Protein AF-W9WTN5-F1 (afdb_monomer_lite)

Organism: NCBI:txid1182544

Structure (mmCIF, N/CA/C/O backbone):
data_AF-W9WTN5-F1
#
_entry.id   AF-W9WTN5-F1
#
loop_
_atom_site.group_PDB
_atom_site.id
_atom_site.type_symbol
_atom_site.label_atom_id
_atom_site.label_alt_id
_atom_site.label_comp_id
_atom_site.label_asym_id
_atom_site.label_entity_id
_atom_site.label_seq_id
_atom_site.pdbx_PDB_ins_code
_atom_site.Cartn_x
_atom_site.Cartn_y
_atom_site.Cartn_z
_atom_site.occupancy
_atom_site.B_iso_or_equiv
_atom_site.auth_seq_id
_atom_site.auth_comp_id
_atom_site.auth_asym_id
_atom_site.auth_atom_id
_atom_site.pdbx_PDB_model_num
ATOM 1 N N . MET A 1 1 ? 30.994 -8.513 -6.730 1.00 43.16 1 MET A N 1
ATOM 2 C CA . MET A 1 1 ? 31.423 -9.902 -7.004 1.00 43.16 1 MET A CA 1
ATOM 3 C C . MET A 1 1 ? 31.979 -9.934 -8.422 1.00 43.16 1 MET A C 1
ATOM 5 O O . MET A 1 1 ? 31.349 -9.354 -9.292 1.00 43.16 1 MET A O 1
ATOM 9 N N . LYS A 1 2 ? 33.184 -10.471 -8.648 1.00 41.56 2 LYS A N 1
ATOM 10 C CA . LYS A 1 2 ? 33.794 -10.565 -9.990 1.00 41.56 2 LYS A CA 1
ATOM 11 C C . LYS A 1 2 ? 33.594 -11.994 -10.513 1.00 41.56 2 LYS A C 1
ATOM 13 O O . LYS A 1 2 ? 33.836 -12.919 -9.746 1.00 41.56 2 LYS A O 1
ATOM 18 N N . ASN A 1 3 ? 33.207 -12.137 -11.786 1.00 58.53 3 ASN A N 1
ATOM 19 C CA . ASN A 1 3 ? 33.012 -13.393 -12.541 1.00 58.53 3 ASN A CA 1
ATOM 20 C C . ASN A 1 3 ? 31.694 -14.156 -12.296 1.00 58.53 3 ASN A C 1
ATOM 22 O O . ASN A 1 3 ? 31.716 -15.349 -12.007 1.00 58.53 3 ASN A O 1
ATOM 26 N N . LEU A 1 4 ? 30.546 -13.489 -12.443 1.00 65.50 4 LEU A N 1
ATOM 27 C CA . LEU A 1 4 ? 29.260 -14.184 -12.578 1.00 65.50 4 LEU A CA 1
ATOM 28 C C . LEU A 1 4 ? 29.029 -14.606 -14.041 1.00 65.50 4 LEU A C 1
ATOM 30 O O . LEU A 1 4 ? 29.478 -13.900 -14.946 1.00 65.50 4 LEU A O 1
ATOM 34 N N . PRO A 1 5 ? 28.349 -15.737 -14.295 1.00 68.62 5 PRO A N 1
ATOM 35 C CA . PRO A 1 5 ? 28.011 -16.158 -15.648 1.00 68.62 5 PRO A CA 1
ATOM 36 C C . PRO A 1 5 ? 27.028 -15.158 -16.274 1.00 68.62 5 PRO A C 1
ATOM 38 O O . PRO A 1 5 ? 25.912 -14.969 -15.786 1.00 68.62 5 PRO A O 1
ATOM 41 N N . GLU A 1 6 ? 27.455 -14.492 -17.349 1.00 68.56 6 GLU A N 1
ATOM 42 C CA . GLU A 1 6 ? 26.624 -13.557 -18.110 1.00 68.56 6 GLU A CA 1
ATOM 43 C C . GLU A 1 6 ? 25.786 -14.302 -19.156 1.00 68.56 6 GLU A C 1
ATOM 45 O O . GLU A 1 6 ? 26.284 -15.145 -19.908 1.00 68.56 6 GLU A O 1
ATOM 50 N N . LEU A 1 7 ? 24.498 -13.966 -19.237 1.00 71.62 7 LEU A N 1
ATOM 51 C CA . LEU A 1 7 ? 23.612 -14.525 -20.257 1.00 71.62 7 LEU A CA 1
ATOM 52 C C . LEU A 1 7 ? 23.962 -14.003 -21.659 1.00 71.62 7 LEU A C 1
ATOM 54 O O . LEU A 1 7 ? 24.084 -12.785 -21.837 1.00 71.62 7 LEU A O 1
ATOM 58 N N . PRO A 1 8 ? 23.998 -14.871 -22.689 1.00 68.81 8 PRO A N 1
ATOM 59 C CA . PRO A 1 8 ? 24.223 -14.437 -24.063 1.00 68.81 8 PRO A CA 1
ATOM 60 C C . PRO A 1 8 ? 23.114 -13.477 -24.514 1.00 68.81 8 PRO A C 1
ATOM 62 O O . PRO A 1 8 ? 21.943 -13.655 -24.181 1.00 68.81 8 PRO A O 1
ATOM 65 N N . GLY A 1 9 ? 23.471 -12.439 -25.271 1.00 60.66 9 GLY A N 1
ATOM 66 C CA . GLY A 1 9 ? 22.529 -11.395 -25.662 1.00 60.66 9 GLY A CA 1
ATOM 67 C C . GLY A 1 9 ? 22.785 -10.831 -27.054 1.00 60.66 9 GLY A C 1
ATOM 68 O O . GLY A 1 9 ? 23.918 -10.780 -27.521 1.00 60.66 9 GLY A O 1
ATOM 69 N N . VAL A 1 10 ? 21.720 -10.385 -27.719 1.00 62.41 10 VAL A N 1
ATOM 70 C CA . VAL A 1 10 ? 21.787 -9.727 -29.039 1.00 62.41 10 VAL A CA 1
ATOM 71 C C . VAL A 1 10 ? 22.080 -8.220 -28.907 1.00 62.41 10 VAL A C 1
ATOM 73 O O . VAL A 1 10 ? 21.756 -7.627 -27.883 1.00 62.41 10 VAL A O 1
ATOM 76 N N . PRO A 1 11 ? 22.630 -7.530 -29.922 1.00 54.50 11 PRO A N 1
ATOM 77 C CA . PRO A 1 11 ? 23.124 -6.151 -29.771 1.00 54.50 11 PRO A CA 1
ATOM 78 C C . PRO A 1 11 ? 22.085 -5.122 -29.285 1.00 54.50 11 PRO A C 1
ATOM 80 O O . PRO A 1 11 ? 22.435 -4.158 -28.606 1.00 54.50 11 PRO A O 1
ATOM 83 N N . ILE A 1 12 ? 20.803 -5.312 -29.625 1.00 57.66 12 ILE A N 1
ATOM 84 C CA . ILE A 1 12 ? 19.739 -4.318 -29.392 1.00 57.66 12 ILE A CA 1
ATOM 85 C C . ILE A 1 12 ? 18.927 -4.617 -28.124 1.00 57.66 12 ILE A C 1
ATOM 87 O O . ILE A 1 12 ? 18.618 -3.695 -27.370 1.00 57.66 12 ILE A O 1
ATOM 91 N N . SER A 1 13 ? 18.593 -5.884 -27.877 1.00 57.16 13 SER A N 1
ATOM 92 C CA . SER A 1 13 ? 17.794 -6.329 -26.725 1.00 57.16 13 SER A CA 1
ATOM 93 C C . SER A 1 13 ? 18.596 -7.121 -25.687 1.00 57.16 13 SER A C 1
ATOM 95 O O . SER A 1 13 ? 18.023 -7.538 -24.685 1.00 57.16 13 SER A O 1
ATOM 97 N N . ARG A 1 14 ? 19.911 -7.302 -25.889 1.00 66.81 14 ARG A N 1
ATOM 98 C CA . ARG A 1 14 ? 20.833 -8.080 -25.040 1.00 66.81 14 ARG A CA 1
ATOM 99 C C . ARG A 1 14 ? 20.176 -9.373 -24.559 1.00 66.81 14 ARG A C 1
ATOM 101 O O . ARG A 1 14 ? 19.677 -10.125 -25.396 1.00 66.81 14 ARG A O 1
ATOM 108 N N . SER A 1 15 ? 20.167 -9.641 -23.258 1.00 65.50 15 SER A N 1
ATOM 109 C CA . SER A 1 15 ? 19.620 -10.875 -22.688 1.00 65.50 15 SER A CA 1
ATOM 110 C C . SER A 1 15 ? 18.099 -10.800 -22.470 1.00 65.50 15 SER A C 1
ATOM 112 O O . SER A 1 15 ? 17.487 -11.796 -22.103 1.00 65.50 15 SER A O 1
ATOM 114 N N . LEU A 1 16 ? 17.449 -9.656 -22.734 1.00 66.38 16 LEU A N 1
ATOM 115 C CA . LEU A 1 16 ? 16.035 -9.412 -22.408 1.00 66.38 16 LEU A CA 1
ATOM 116 C C . LEU A 1 16 ? 15.062 -10.337 -23.152 1.00 66.38 16 LEU A C 1
ATOM 118 O O . LEU A 1 16 ? 14.028 -10.734 -22.619 1.00 66.38 16 LEU A O 1
ATOM 122 N N . LEU A 1 17 ? 15.403 -10.717 -24.388 1.00 68.56 17 LEU A N 1
ATOM 123 C CA . LEU A 1 17 ? 14.597 -11.660 -25.169 1.00 68.56 17 LEU A CA 1
ATOM 124 C C . LEU A 1 17 ? 14.523 -13.045 -24.514 1.00 68.56 17 LEU A C 1
ATOM 126 O O . LEU A 1 17 ? 13.511 -13.727 -24.668 1.00 68.56 17 LEU A O 1
ATOM 130 N N . LEU A 1 18 ? 15.555 -13.443 -23.763 1.00 68.81 18 LEU A N 1
ATOM 131 C CA . LEU A 1 18 ? 15.584 -14.724 -23.055 1.00 68.81 18 LEU A CA 1
ATOM 132 C C . LEU A 1 18 ? 14.651 -14.730 -21.836 1.00 68.81 18 LEU A C 1
ATOM 134 O O . LEU A 1 18 ? 14.128 -15.790 -21.488 1.00 68.81 18 LEU A O 1
ATOM 138 N N . LEU A 1 19 ? 14.392 -13.566 -21.224 1.00 69.94 19 LEU A N 1
ATOM 139 C CA . LEU A 1 19 ? 13.431 -13.437 -20.121 1.00 69.94 19 LEU A CA 1
ATOM 140 C C . LEU A 1 19 ? 11.976 -13.500 -20.601 1.00 69.94 19 LEU A C 1
ATOM 142 O O . LEU A 1 19 ? 11.132 -14.083 -19.918 1.00 69.94 19 LEU A O 1
ATOM 146 N N . GLY A 1 20 ? 11.674 -12.996 -21.801 1.00 68.81 20 GLY A N 1
ATOM 147 C CA . GLY A 1 20 ? 10.357 -13.140 -22.432 1.00 68.81 20 GLY A CA 1
ATOM 148 C C . GLY A 1 20 ? 9.192 -12.609 -21.580 1.00 68.81 20 GLY A C 1
ATOM 149 O O . GLY A 1 20 ? 9.364 -11.780 -20.701 1.00 68.81 20 GLY A O 1
ATOM 150 N N . LYS A 1 21 ? 7.958 -13.062 -21.837 1.00 65.44 21 LYS A N 1
ATOM 151 C CA . LYS A 1 21 ? 6.767 -12.588 -21.092 1.00 65.44 21 LYS A CA 1
ATOM 152 C C . LYS A 1 21 ? 6.656 -13.168 -19.676 1.00 65.44 21 LYS A C 1
ATOM 154 O O . LYS A 1 21 ? 6.065 -12.546 -18.802 1.00 65.44 21 LYS A O 1
ATOM 159 N N . HIS A 1 22 ? 7.243 -14.340 -19.439 1.00 71.19 22 HIS A N 1
ATOM 160 C CA . HIS A 1 22 ? 7.197 -15.044 -18.156 1.00 71.19 22 HIS A CA 1
ATOM 161 C C . HIS A 1 22 ? 8.580 -15.047 -17.504 1.00 71.19 22 HIS A C 1
ATOM 163 O O . HIS A 1 22 ? 9.266 -16.068 -17.501 1.00 71.19 22 HIS A O 1
ATOM 169 N N . HIS A 1 23 ? 8.968 -13.888 -16.965 1.00 71.31 23 HIS A N 1
ATOM 170 C CA . HIS A 1 23 ? 10.302 -13.641 -16.414 1.00 71.31 23 HIS A CA 1
ATOM 171 C C . HIS A 1 23 ? 10.680 -14.679 -15.350 1.00 71.31 23 HIS A C 1
ATOM 173 O O . HIS A 1 23 ? 11.729 -15.295 -15.455 1.00 71.31 23 HIS A O 1
ATOM 179 N N . GLU A 1 24 ? 9.789 -14.965 -14.399 1.00 70.88 24 GLU A N 1
ATOM 180 C CA . GLU A 1 24 ? 10.045 -15.918 -13.307 1.00 70.88 24 GLU A CA 1
ATOM 181 C C . GLU A 1 24 ? 10.333 -17.340 -13.811 1.00 70.88 24 GLU A C 1
ATOM 183 O O . GLU A 1 24 ? 11.330 -17.956 -13.441 1.00 70.88 24 GLU A O 1
ATOM 188 N N . ARG A 1 25 ? 9.497 -17.857 -14.722 1.00 78.25 25 ARG A N 1
ATOM 189 C CA . ARG A 1 25 ? 9.657 -19.215 -15.271 1.00 78.25 25 ARG A CA 1
ATOM 190 C C . ARG A 1 25 ? 10.905 -19.335 -16.138 1.00 78.25 25 ARG A C 1
ATOM 192 O O . ARG A 1 25 ? 11.586 -20.359 -16.107 1.00 78.25 25 ARG A O 1
ATOM 199 N N . ASN A 1 26 ? 11.197 -18.299 -16.919 1.00 77.38 26 ASN A N 1
ATOM 200 C CA . ASN A 1 26 ? 12.371 -18.281 -17.776 1.00 77.38 26 ASN A CA 1
ATOM 201 C C . ASN A 1 26 ? 13.655 -18.122 -16.958 1.00 77.38 26 ASN A C 1
ATOM 203 O O . ASN A 1 26 ? 14.598 -18.860 -17.222 1.00 77.38 26 ASN A O 1
ATOM 207 N N . CYS A 1 27 ? 13.672 -17.281 -15.921 1.00 74.88 27 CYS A N 1
ATOM 208 C CA . CYS A 1 27 ? 14.785 -17.199 -14.974 1.00 74.88 27 CYS A CA 1
ATOM 209 C C . CYS A 1 27 ? 15.016 -18.536 -14.262 1.00 74.88 27 CYS A C 1
ATOM 211 O O . CYS A 1 27 ? 16.148 -19.001 -14.228 1.00 74.88 27 CYS A O 1
ATOM 213 N N . ALA A 1 28 ? 13.963 -19.219 -13.800 1.00 78.12 28 ALA A N 1
ATOM 214 C CA . ALA A 1 28 ? 14.096 -20.544 -13.187 1.00 78.12 28 ALA A CA 1
ATOM 215 C C . ALA A 1 28 ? 14.659 -21.600 -14.160 1.00 78.12 28 ALA A C 1
ATOM 217 O O . ALA A 1 28 ? 15.424 -22.480 -13.768 1.00 78.12 28 ALA A O 1
ATOM 218 N N . ARG A 1 29 ? 14.309 -21.519 -15.451 1.00 81.12 29 ARG A N 1
ATOM 219 C CA . ARG A 1 29 ? 14.883 -22.385 -16.493 1.00 81.12 29 ARG A CA 1
ATOM 220 C C . ARG A 1 29 ? 16.352 -22.053 -16.770 1.00 81.12 29 ARG A C 1
ATOM 222 O O . ARG A 1 29 ? 17.150 -22.965 -16.964 1.00 81.12 29 ARG A O 1
ATOM 229 N N . LEU A 1 30 ? 16.700 -20.768 -16.790 1.00 77.94 30 LEU A N 1
ATOM 230 C CA . LEU A 1 30 ? 18.068 -20.298 -17.004 1.00 77.94 30 LEU A CA 1
ATOM 231 C C . LEU A 1 30 ? 18.967 -20.625 -15.805 1.00 77.94 30 LEU A C 1
ATOM 233 O O . LEU A 1 30 ? 20.093 -21.054 -16.028 1.00 77.94 30 LEU A O 1
ATOM 237 N N . ALA A 1 31 ? 18.449 -20.571 -14.574 1.00 80.25 31 ALA A N 1
ATOM 238 C CA . ALA A 1 31 ? 19.166 -20.976 -13.362 1.00 80.25 31 ALA A CA 1
ATOM 239 C C . ALA A 1 31 ? 19.661 -22.431 -13.444 1.00 80.25 31 ALA A C 1
ATOM 241 O O . ALA A 1 31 ? 20.807 -22.730 -13.131 1.00 80.25 31 ALA A O 1
ATOM 242 N N . LYS A 1 32 ? 18.841 -23.341 -13.995 1.00 81.44 32 LYS A N 1
ATOM 243 C CA . LYS A 1 32 ? 19.240 -24.746 -14.217 1.00 81.44 32 LYS A CA 1
ATOM 244 C C . LYS A 1 32 ? 20.408 -24.916 -15.195 1.00 81.44 32 LYS A C 1
ATOM 246 O O . LYS A 1 32 ? 21.032 -25.968 -15.201 1.00 81.44 32 LYS A O 1
ATOM 251 N N . THR A 1 33 ? 20.651 -23.928 -16.055 1.00 79.81 33 THR A N 1
ATOM 252 C CA . THR A 1 33 ? 21.655 -23.999 -17.129 1.00 79.81 33 THR A CA 1
ATOM 253 C C . THR A 1 33 ? 22.912 -23.190 -16.796 1.00 79.81 33 THR A C 1
ATOM 255 O O . THR A 1 33 ? 24.010 -23.610 -17.140 1.00 79.81 33 THR A O 1
ATOM 258 N N . TYR A 1 34 ? 22.754 -22.043 -16.130 1.00 73.19 34 TYR A N 1
ATOM 259 C CA . TYR A 1 34 ? 23.820 -21.071 -15.863 1.00 73.19 34 TYR A CA 1
ATOM 260 C C . TYR A 1 34 ? 24.222 -20.981 -14.380 1.00 73.19 34 TYR A C 1
ATOM 262 O O . TYR A 1 34 ? 25.179 -20.280 -14.070 1.00 73.19 34 TYR A O 1
ATOM 270 N N . GLY A 1 35 ? 23.551 -21.711 -13.484 1.00 76.31 35 GLY A N 1
ATOM 271 C CA . GLY A 1 35 ? 23.799 -21.704 -12.039 1.00 76.31 35 GLY A CA 1
ATOM 272 C C . GLY A 1 35 ? 22.791 -20.853 -11.261 1.00 76.31 35 GLY A C 1
ATOM 273 O O . GLY A 1 35 ? 21.998 -20.118 -11.848 1.00 76.31 35 GLY A O 1
ATOM 274 N N . ASP A 1 36 ? 22.819 -20.961 -9.932 1.00 71.69 36 ASP A N 1
ATOM 275 C CA . ASP A 1 36 ? 21.831 -20.326 -9.041 1.00 71.69 36 ASP A CA 1
ATOM 276 C C . ASP A 1 36 ? 21.908 -18.789 -9.030 1.00 71.69 36 ASP A C 1
ATOM 278 O O . ASP A 1 36 ? 20.922 -18.129 -8.696 1.00 71.69 36 ASP A O 1
ATOM 282 N N . VAL A 1 37 ? 23.053 -18.233 -9.449 1.00 72.69 37 VAL A N 1
ATOM 283 C CA . VAL A 1 37 ? 23.285 -16.795 -9.626 1.00 72.69 37 VAL A CA 1
ATOM 284 C C . VAL A 1 37 ? 23.849 -16.533 -11.015 1.00 72.69 37 VAL A C 1
ATOM 286 O O . VAL A 1 37 ? 24.919 -17.037 -11.366 1.00 72.69 37 VAL A O 1
ATOM 289 N N . PHE A 1 38 ? 23.163 -15.707 -11.799 1.00 73.81 38 PHE A N 1
ATOM 290 C CA . PHE A 1 38 ? 23.626 -15.296 -13.123 1.00 73.81 38 PHE A CA 1
ATOM 291 C C . PHE A 1 38 ? 23.332 -13.820 -13.383 1.00 73.81 38 PHE A C 1
ATOM 293 O O . PHE A 1 38 ? 22.406 -13.220 -12.830 1.00 73.81 38 PHE A O 1
ATOM 300 N N . GLN A 1 39 ? 24.143 -13.218 -14.247 1.00 70.69 39 GLN A N 1
ATOM 301 C CA . GLN A 1 39 ? 24.035 -11.803 -14.568 1.00 70.69 39 GLN A CA 1
ATOM 302 C C . GLN A 1 39 ? 23.182 -11.600 -15.823 1.00 70.69 39 GLN A C 1
ATOM 304 O O . GLN A 1 39 ? 23.435 -12.173 -16.889 1.00 70.69 39 GLN A O 1
ATOM 309 N N . VAL A 1 40 ? 22.166 -10.745 -15.696 1.00 68.31 40 VAL A N 1
ATOM 310 C CA . VAL A 1 40 ? 21.335 -10.279 -16.806 1.00 68.31 40 VAL A CA 1
ATOM 311 C C . VAL A 1 40 ? 21.792 -8.874 -17.172 1.00 68.31 40 VAL A C 1
ATOM 313 O O . VAL A 1 40 ? 21.771 -7.961 -16.346 1.00 68.31 40 VAL A O 1
ATOM 316 N N . VAL A 1 41 ? 22.177 -8.677 -18.431 1.00 63.88 41 VAL A N 1
ATOM 317 C CA . VAL A 1 41 ? 22.522 -7.345 -18.934 1.00 63.88 41 VAL A CA 1
ATOM 318 C C . VAL A 1 41 ? 21.356 -6.804 -19.752 1.00 63.88 41 VAL A C 1
ATOM 320 O O . VAL A 1 41 ? 21.076 -7.279 -20.856 1.00 63.88 41 VAL A O 1
ATOM 323 N N . CYS A 1 42 ? 20.704 -5.768 -19.230 1.00 60.53 42 CYS A N 1
ATOM 324 C CA . CYS A 1 42 ? 19.768 -4.934 -19.974 1.00 60.53 42 CYS A CA 1
ATOM 325 C C . CYS A 1 42 ? 20.511 -3.711 -20.533 1.00 60.53 42 CYS A C 1
ATOM 327 O O . CYS A 1 42 ? 21.577 -3.324 -20.058 1.00 60.53 42 CYS A O 1
ATOM 329 N N . ARG A 1 43 ? 19.980 -3.078 -21.583 1.00 53.66 43 ARG A N 1
ATOM 330 C CA . ARG A 1 43 ? 20.661 -1.946 -22.240 1.00 53.66 43 ARG A CA 1
ATOM 331 C C . ARG A 1 43 ? 20.839 -0.730 -21.318 1.00 53.66 43 ARG A C 1
ATOM 333 O O . ARG A 1 43 ? 21.778 0.033 -21.511 1.00 53.66 43 ARG A O 1
ATOM 340 N N . THR A 1 44 ? 19.938 -0.551 -20.358 1.00 47.97 44 THR A N 1
ATOM 341 C CA . THR A 1 44 ? 19.887 0.589 -19.429 1.00 47.97 44 THR A CA 1
ATOM 342 C C . THR A 1 44 ? 20.363 0.251 -18.015 1.00 47.97 44 THR A C 1
ATOM 344 O O . THR A 1 44 ? 20.574 1.169 -17.232 1.00 47.97 44 THR A O 1
ATOM 347 N N . ALA A 1 45 ? 20.557 -1.031 -17.685 1.00 51.44 45 ALA A N 1
ATOM 348 C CA . ALA A 1 45 ? 20.988 -1.474 -16.362 1.00 51.44 45 ALA A CA 1
ATOM 349 C C . ALA A 1 45 ? 21.585 -2.889 -16.409 1.00 51.44 45 ALA A C 1
ATOM 351 O O . ALA A 1 45 ? 21.159 -3.729 -17.204 1.00 51.44 45 ALA A O 1
ATOM 352 N N . GLN A 1 46 ? 22.543 -3.167 -15.528 1.00 50.44 46 GLN A N 1
ATOM 353 C CA . GLN A 1 46 ? 22.908 -4.537 -15.175 1.00 50.44 46 GLN A CA 1
ATOM 354 C C . GLN A 1 46 ? 22.028 -4.981 -14.000 1.00 50.44 46 GLN A C 1
ATOM 356 O O . GLN A 1 46 ? 21.559 -4.163 -13.216 1.00 50.44 46 GLN A O 1
ATOM 361 N N . GLY A 1 47 ? 21.708 -6.266 -13.933 1.00 54.09 47 GLY A N 1
ATOM 362 C CA . GLY A 1 47 ? 20.962 -6.843 -12.823 1.00 54.09 47 GLY A CA 1
ATOM 363 C C . GLY A 1 47 ? 21.516 -8.218 -12.500 1.00 54.09 47 GLY A C 1
ATOM 364 O O . GLY A 1 47 ? 21.928 -8.955 -13.401 1.00 54.09 47 GLY A O 1
ATOM 365 N N . THR A 1 48 ? 21.528 -8.560 -11.217 1.00 52.03 48 THR A N 1
ATOM 366 C CA . THR A 1 48 ? 21.901 -9.904 -10.769 1.00 52.03 48 THR A CA 1
ATOM 367 C C . THR A 1 48 ? 20.623 -10.648 -10.418 1.00 52.03 48 THR A C 1
ATOM 369 O O . THR A 1 48 ? 19.777 -10.134 -9.683 1.00 52.03 48 THR A O 1
ATOM 372 N N . VAL A 1 49 ? 20.443 -11.829 -11.001 1.00 55.53 49 VAL A N 1
ATOM 373 C CA . VAL A 1 49 ? 19.295 -12.684 -10.709 1.00 55.53 49 VAL A CA 1
ATOM 374 C C . VAL A 1 49 ? 19.773 -13.834 -9.844 1.00 55.53 49 VAL A C 1
ATOM 376 O O . VAL A 1 49 ? 20.573 -14.647 -10.306 1.00 55.53 49 VAL A O 1
ATOM 379 N N . ASP A 1 50 ? 19.233 -13.895 -8.629 1.00 45.38 50 ASP A N 1
ATOM 380 C CA . ASP A 1 50 ? 19.336 -15.053 -7.750 1.00 45.38 50 ASP A CA 1
ATOM 381 C C . ASP A 1 50 ? 18.044 -15.866 -7.834 1.00 45.38 50 ASP A C 1
ATOM 383 O O . ASP A 1 50 ? 16.948 -15.329 -8.032 1.00 45.38 50 ASP A O 1
ATOM 387 N N . GLN A 1 51 ? 18.167 -17.175 -7.635 1.00 40.69 51 GLN A N 1
ATOM 388 C CA . GLN A 1 51 ? 17.061 -18.137 -7.643 1.00 40.69 51 GLN A CA 1
ATOM 389 C C . GLN A 1 51 ? 15.896 -17.761 -6.698 1.00 40.69 51 GLN A C 1
ATOM 391 O O . GLN A 1 51 ? 14.750 -18.120 -6.969 1.00 40.69 51 GLN A O 1
ATOM 396 N N . GLU A 1 52 ? 16.178 -17.005 -5.631 1.00 38.25 52 GLU A N 1
ATOM 397 C CA . GLU A 1 52 ? 15.196 -16.529 -4.645 1.00 38.25 52 GLU A CA 1
ATOM 398 C C . GLU A 1 52 ? 14.791 -15.054 -4.824 1.00 38.25 52 GLU A C 1
ATOM 400 O O . GLU A 1 52 ? 13.754 -14.636 -4.305 1.00 38.25 52 GLU A O 1
ATOM 405 N N . SER A 1 53 ? 15.565 -14.241 -5.556 1.00 39.56 53 SER A N 1
ATOM 406 C CA . SER A 1 53 ? 15.244 -12.823 -5.753 1.00 39.56 53 SER A CA 1
ATOM 407 C C . SER A 1 53 ? 15.911 -12.208 -6.988 1.00 39.56 53 SER A C 1
ATOM 409 O O . SER A 1 53 ? 17.101 -12.371 -7.247 1.00 39.56 53 SER A O 1
ATOM 411 N N . ILE A 1 54 ? 15.143 -11.424 -7.749 1.00 47.09 54 ILE A N 1
ATOM 412 C CA . ILE A 1 54 ? 15.690 -10.562 -8.801 1.00 47.09 54 ILE A CA 1
ATOM 413 C C . ILE A 1 54 ? 16.146 -9.265 -8.127 1.00 47.09 54 ILE A C 1
ATOM 415 O O . ILE A 1 54 ? 15.357 -8.332 -7.955 1.00 47.09 54 ILE A O 1
ATOM 419 N N . SER A 1 55 ? 17.422 -9.192 -7.757 1.00 43.25 55 SER A N 1
ATOM 420 C CA . SER A 1 55 ? 18.043 -7.938 -7.330 1.00 43.25 55 SER A CA 1
ATOM 421 C C . SER A 1 55 ? 18.383 -7.119 -8.573 1.00 43.25 55 SER A C 1
ATOM 423 O O . SER A 1 55 ? 19.486 -7.166 -9.116 1.00 43.25 55 SER A O 1
ATOM 425 N N . THR A 1 56 ? 17.386 -6.391 -9.079 1.00 48.34 56 THR A N 1
ATOM 426 C CA . THR A 1 56 ? 17.638 -5.413 -10.144 1.00 48.34 56 THR A CA 1
ATOM 427 C C . THR A 1 56 ? 18.354 -4.220 -9.516 1.00 48.34 56 THR A C 1
ATOM 429 O O . THR A 1 56 ? 17.850 -3.678 -8.531 1.00 48.34 56 THR A O 1
ATOM 432 N N . ASP A 1 57 ? 19.508 -3.816 -10.059 1.00 41.72 57 ASP A N 1
ATOM 433 C CA . ASP A 1 57 ? 20.254 -2.657 -9.562 1.00 41.72 57 ASP A CA 1
ATOM 434 C C . ASP A 1 57 ? 19.335 -1.430 -9.447 1.00 41.72 57 ASP A C 1
ATOM 436 O O . ASP A 1 57 ? 18.485 -1.193 -10.313 1.00 41.72 57 ASP A O 1
ATOM 440 N N . LEU A 1 58 ? 19.533 -0.615 -8.400 1.00 41.81 58 LEU A N 1
ATOM 441 C CA . LEU A 1 58 ? 18.771 0.619 -8.145 1.00 41.81 58 LEU A CA 1
ATOM 442 C C . LEU A 1 58 ? 18.658 1.520 -9.388 1.00 41.81 58 LEU A C 1
ATOM 444 O O . LEU A 1 58 ? 17.652 2.202 -9.550 1.00 41.81 58 LEU A O 1
ATOM 448 N N . ALA A 1 59 ? 19.648 1.488 -10.286 1.00 38.16 59 ALA A N 1
ATOM 449 C CA . ALA A 1 59 ? 19.646 2.238 -11.539 1.00 38.16 59 ALA A CA 1
ATOM 450 C C . ALA A 1 59 ? 18.459 1.886 -12.459 1.00 38.16 59 ALA A C 1
ATOM 452 O O . ALA A 1 59 ? 17.906 2.767 -13.113 1.00 38.16 59 ALA A O 1
ATOM 453 N N . ALA A 1 60 ? 18.013 0.624 -12.488 1.00 45.34 60 ALA A N 1
ATOM 454 C CA . ALA A 1 60 ? 16.842 0.228 -13.270 1.00 45.34 60 ALA A CA 1
ATOM 455 C C . ALA A 1 60 ? 15.548 0.800 -12.676 1.00 45.34 60 ALA A C 1
ATOM 457 O O . ALA A 1 60 ? 14.684 1.266 -13.412 1.00 45.34 60 ALA A O 1
ATOM 458 N N . GLN A 1 61 ? 15.424 0.805 -11.346 1.00 46.75 61 GLN A N 1
ATOM 459 C CA . GLN A 1 61 ? 14.267 1.382 -10.655 1.00 46.75 61 GLN A CA 1
ATOM 460 C C . GLN A 1 61 ? 14.249 2.912 -10.733 1.00 46.75 61 GLN A C 1
ATOM 462 O O . GLN A 1 61 ? 13.168 3.495 -10.807 1.00 46.75 61 GLN A O 1
ATOM 467 N N . ASP A 1 62 ? 15.420 3.550 -10.772 1.00 43.25 62 ASP A N 1
ATOM 468 C CA . ASP A 1 62 ? 15.573 4.996 -10.949 1.00 43.25 62 ASP A CA 1
ATOM 469 C C . ASP A 1 62 ? 15.145 5.419 -12.362 1.00 43.25 62 ASP A C 1
ATOM 471 O O . ASP A 1 62 ? 14.296 6.293 -12.524 1.00 43.25 62 ASP A O 1
ATOM 475 N N . VAL A 1 63 ? 15.591 4.690 -13.394 1.00 46.03 63 VAL A N 1
ATOM 476 C CA . VAL A 1 63 ? 15.157 4.911 -14.783 1.00 46.03 63 VAL A CA 1
ATOM 477 C C . VAL A 1 63 ? 13.661 4.641 -14.956 1.00 46.03 63 VAL A C 1
ATOM 479 O O . VAL A 1 63 ? 12.988 5.413 -15.638 1.00 46.03 63 VAL A O 1
ATOM 482 N N . VAL A 1 64 ? 13.105 3.599 -14.331 1.00 46.31 64 VAL A N 1
ATOM 483 C CA . VAL A 1 64 ? 11.654 3.325 -14.343 1.00 46.31 64 VAL A CA 1
ATOM 484 C C . VAL A 1 64 ? 10.889 4.445 -13.622 1.00 46.31 64 VAL A C 1
ATOM 486 O O . VAL A 1 64 ? 9.887 4.936 -14.139 1.00 46.31 64 VAL A O 1
ATOM 489 N N . SER A 1 65 ? 11.382 4.926 -12.478 1.00 48.50 65 SER A N 1
ATOM 490 C CA . SER A 1 65 ? 10.747 6.004 -11.701 1.00 48.50 65 SER A CA 1
ATOM 491 C C . SER A 1 65 ? 10.807 7.355 -12.404 1.00 48.50 65 SER A C 1
ATOM 493 O O . SER A 1 65 ? 9.813 8.077 -12.402 1.00 48.50 65 SER A O 1
ATOM 495 N N . GLU A 1 66 ? 11.917 7.682 -13.062 1.00 50.69 66 GLU A N 1
ATOM 496 C CA . GLU A 1 66 ? 12.091 8.896 -13.864 1.00 50.69 66 GLU A CA 1
ATOM 497 C C . GLU A 1 66 ? 11.273 8.825 -15.169 1.00 50.69 66 GLU A C 1
ATOM 499 O O . GLU A 1 66 ? 10.640 9.797 -15.589 1.00 50.69 66 GLU A O 1
ATOM 504 N N . THR A 1 67 ? 11.206 7.648 -15.805 1.00 45.56 67 THR A N 1
ATOM 505 C CA . THR A 1 67 ? 10.452 7.449 -17.057 1.00 45.56 67 THR A CA 1
ATOM 506 C C . THR A 1 67 ? 8.944 7.469 -16.825 1.00 45.56 67 THR A C 1
ATOM 508 O O . THR A 1 67 ? 8.213 8.026 -17.654 1.00 45.56 67 THR A O 1
ATOM 511 N N . GLN A 1 68 ? 8.488 6.913 -15.700 1.00 49.91 68 GLN A N 1
ATOM 512 C CA . GLN A 1 68 ? 7.083 6.888 -15.288 1.00 49.91 68 GLN A CA 1
ATOM 513 C C . GLN A 1 68 ? 6.690 8.115 -14.439 1.00 49.91 68 GLN A C 1
ATOM 515 O O . GLN A 1 68 ? 5.502 8.378 -14.246 1.00 49.91 68 GLN A O 1
ATOM 520 N N . GLY A 1 69 ? 7.665 8.899 -13.964 1.00 50.34 69 GLY A N 1
ATOM 521 C CA . GLY A 1 69 ? 7.473 10.053 -13.083 1.00 50.34 69 GLY A CA 1
ATOM 522 C C . GLY A 1 69 ? 6.955 9.684 -11.688 1.00 50.34 69 GLY A C 1
ATOM 523 O O . GLY A 1 69 ? 6.338 10.516 -11.031 1.00 50.34 69 GLY A O 1
ATOM 524 N N . VAL A 1 70 ? 7.124 8.441 -11.236 1.00 51.25 70 VAL A N 1
ATOM 525 C CA . VAL A 1 70 ? 6.538 7.955 -9.981 1.00 51.25 70 VAL A CA 1
ATOM 526 C C . VAL A 1 70 ? 7.640 7.654 -8.969 1.00 51.25 70 VAL A C 1
ATOM 528 O O . VAL A 1 70 ? 8.095 6.521 -8.846 1.00 51.25 70 VAL A O 1
ATOM 531 N N . TYR A 1 71 ? 8.031 8.666 -8.198 1.00 56.53 71 TYR A N 1
ATOM 532 C CA . TYR A 1 71 ? 8.899 8.472 -7.040 1.00 56.53 71 TYR A CA 1
ATOM 533 C C . TYR A 1 71 ? 8.064 7.963 -5.865 1.00 56.53 71 TYR A C 1
ATOM 535 O O . TYR A 1 71 ? 7.138 8.631 -5.399 1.00 56.53 71 TYR A O 1
ATOM 543 N N . THR A 1 72 ? 8.356 6.748 -5.410 1.00 61.88 72 THR A N 1
ATOM 544 C CA . THR A 1 72 ? 7.774 6.170 -4.194 1.00 61.88 72 THR A CA 1
ATOM 545 C C . THR A 1 72 ? 8.886 5.693 -3.279 1.00 61.88 72 THR A C 1
ATOM 547 O O . THR A 1 72 ? 9.996 5.430 -3.728 1.00 61.88 72 THR A O 1
ATOM 550 N N . LEU A 1 73 ? 8.593 5.516 -1.991 1.00 58.84 73 LEU 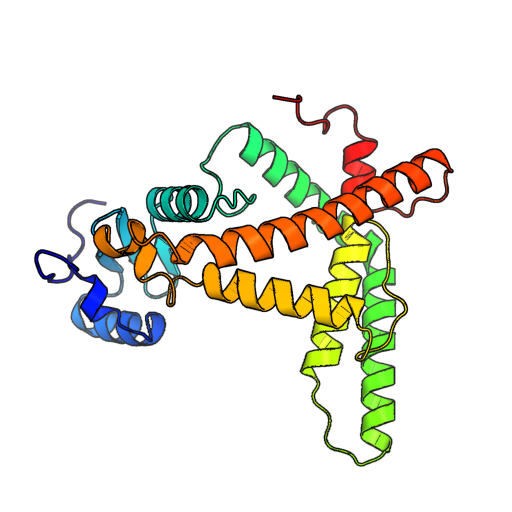A N 1
ATOM 551 C CA . LEU A 1 73 ? 9.580 5.090 -0.992 1.00 58.84 73 LEU A CA 1
ATOM 552 C C . LEU A 1 73 ? 10.379 3.825 -1.385 1.00 58.84 73 LEU A C 1
ATOM 554 O O . LEU A 1 73 ? 11.525 3.647 -0.959 1.00 58.84 73 LEU A O 1
ATOM 558 N N . GLY A 1 74 ? 9.764 2.942 -2.177 1.00 58.62 74 GLY A N 1
ATOM 559 C CA . GLY A 1 74 ? 10.367 1.703 -2.669 1.00 58.62 74 GLY A CA 1
ATOM 560 C C . GLY A 1 74 ? 11.171 1.844 -3.963 1.00 58.62 74 GLY A C 1
ATOM 561 O O . GLY A 1 74 ? 11.954 0.951 -4.252 1.00 58.62 74 GLY A O 1
ATOM 562 N N . THR A 1 75 ? 10.998 2.932 -4.717 1.00 63.38 75 THR A N 1
ATOM 563 C CA . THR A 1 75 ? 11.594 3.112 -6.053 1.00 63.38 75 THR A CA 1
ATOM 564 C C . THR A 1 75 ? 12.503 4.338 -6.167 1.00 63.38 75 THR A C 1
ATOM 566 O O . THR A 1 75 ? 13.223 4.469 -7.150 1.00 63.38 75 THR A O 1
ATOM 569 N N . SER A 1 76 ? 12.493 5.228 -5.169 1.00 65.50 76 SER A N 1
ATOM 570 C CA . SER A 1 76 ? 13.390 6.383 -5.105 1.00 65.50 76 SER A CA 1
ATOM 571 C C . SER A 1 76 ? 14.839 5.974 -4.798 1.00 65.50 76 SER A C 1
ATOM 573 O O . SER A 1 76 ? 15.053 5.066 -3.985 1.00 65.50 76 SER A O 1
ATOM 575 N N . PRO A 1 77 ? 15.835 6.681 -5.368 1.00 66.44 77 PRO A N 1
ATOM 576 C CA . PRO A 1 77 ? 17.245 6.436 -5.089 1.00 66.44 77 PRO A CA 1
ATOM 577 C C . PRO A 1 77 ? 17.570 6.656 -3.606 1.00 66.44 77 PRO A C 1
ATOM 579 O O . PRO A 1 77 ? 16.924 7.444 -2.908 1.00 66.44 77 PRO A O 1
ATOM 582 N N . TRP A 1 78 ? 18.583 5.945 -3.110 1.00 70.31 78 TRP A N 1
ATOM 583 C CA . TRP A 1 78 ? 18.972 6.014 -1.704 1.00 70.31 78 TRP A CA 1
ATOM 584 C C . TRP A 1 78 ? 19.550 7.392 -1.359 1.00 70.31 78 TRP A C 1
ATOM 586 O O . TRP A 1 78 ? 20.634 7.756 -1.805 1.00 70.31 78 TRP A O 1
ATOM 596 N N . ASN A 1 79 ? 18.834 8.152 -0.531 1.00 77.19 79 ASN A N 1
ATOM 597 C CA . ASN A 1 79 ? 19.297 9.415 0.035 1.00 77.19 79 ASN A CA 1
ATOM 598 C C . ASN A 1 79 ? 18.868 9.537 1.512 1.00 77.19 79 ASN A C 1
ATOM 600 O O . ASN A 1 79 ? 18.033 8.770 2.002 1.00 77.19 79 ASN A O 1
ATOM 604 N N . GLU A 1 80 ? 19.428 10.504 2.246 1.00 75.19 80 GLU A N 1
ATOM 605 C CA . GLU A 1 80 ? 19.100 10.703 3.670 1.00 75.19 80 GLU A CA 1
ATOM 606 C C . GLU A 1 80 ? 17.614 11.052 3.894 1.00 75.19 80 GLU A C 1
ATOM 608 O O . GLU A 1 80 ? 17.050 10.732 4.939 1.00 75.19 80 GLU A O 1
ATOM 613 N N . SER A 1 81 ? 16.930 11.637 2.903 1.00 69.62 81 SER A N 1
ATOM 614 C CA . SER A 1 81 ? 15.479 11.866 2.961 1.00 69.62 81 SER A CA 1
ATOM 615 C C . SER A 1 81 ? 14.691 10.546 2.944 1.00 69.62 81 SER A C 1
ATOM 617 O O . SER A 1 81 ? 13.917 10.269 3.858 1.00 69.62 81 SER A O 1
ATOM 619 N N . VAL A 1 82 ? 14.967 9.661 1.984 1.00 72.44 82 VAL A N 1
ATOM 620 C CA . VAL A 1 82 ? 14.386 8.316 1.854 1.00 72.44 82 VAL A CA 1
ATOM 621 C C . VAL A 1 82 ? 14.695 7.477 3.087 1.00 72.44 82 VAL A C 1
ATOM 623 O O . VAL A 1 82 ? 13.814 6.778 3.580 1.00 72.44 82 VAL A O 1
ATOM 626 N N . LYS A 1 83 ? 15.906 7.577 3.640 1.00 78.06 83 LYS A N 1
ATOM 627 C CA . LYS A 1 83 ? 16.285 6.891 4.881 1.00 78.06 83 LYS A CA 1
ATOM 628 C C . LYS A 1 83 ? 15.449 7.359 6.074 1.00 78.06 83 LYS A C 1
ATOM 630 O O . LYS A 1 83 ? 14.957 6.518 6.826 1.00 78.06 83 LYS A O 1
ATOM 635 N N . ARG A 1 84 ? 15.230 8.672 6.223 1.00 76.62 84 ARG A N 1
ATOM 636 C CA . ARG A 1 84 ? 14.346 9.232 7.262 1.00 76.62 84 ARG A CA 1
ATOM 637 C C . ARG A 1 84 ? 12.903 8.768 7.086 1.00 76.62 84 ARG A C 1
ATOM 639 O O . ARG A 1 84 ? 12.315 8.278 8.045 1.00 76.62 84 ARG A O 1
ATOM 646 N N . VAL A 1 85 ? 12.364 8.824 5.867 1.00 74.31 85 VAL A N 1
ATOM 647 C CA . VAL A 1 85 ? 10.992 8.366 5.586 1.00 74.31 85 VAL A CA 1
ATOM 648 C C . VAL A 1 85 ? 10.846 6.859 5.822 1.00 74.31 85 VAL A C 1
ATOM 650 O O . VAL A 1 85 ? 9.872 6.431 6.435 1.00 74.31 85 VAL A O 1
ATOM 653 N N . ARG A 1 86 ? 11.826 6.039 5.416 1.00 81.19 86 ARG A N 1
ATOM 654 C CA . ARG A 1 86 ? 11.835 4.590 5.692 1.00 81.19 86 ARG A CA 1
ATOM 655 C C . ARG A 1 86 ? 11.887 4.302 7.188 1.00 81.19 86 ARG A C 1
ATOM 657 O O . ARG A 1 86 ? 11.152 3.437 7.652 1.00 81.19 86 ARG A O 1
ATOM 664 N N . LYS A 1 87 ? 12.704 5.041 7.945 1.00 82.44 87 LYS A N 1
ATOM 665 C CA . LYS A 1 87 ? 12.758 4.929 9.409 1.00 82.44 87 LYS A CA 1
ATOM 666 C C . LYS A 1 87 ? 11.414 5.300 10.040 1.00 82.44 87 LYS A C 1
ATOM 668 O O . LYS A 1 87 ? 10.924 4.546 10.871 1.00 82.44 87 LYS A O 1
ATOM 673 N N . ALA A 1 88 ? 10.793 6.399 9.613 1.00 78.81 88 ALA A N 1
ATOM 674 C CA . ALA A 1 88 ? 9.480 6.819 10.102 1.00 78.81 88 ALA A CA 1
ATOM 675 C C . ALA A 1 88 ? 8.391 5.775 9.798 1.00 78.81 88 ALA A C 1
ATOM 677 O O . ALA A 1 88 ? 7.635 5.396 10.691 1.00 78.81 88 ALA A O 1
ATOM 678 N N . ALA A 1 89 ? 8.363 5.241 8.572 1.00 80.62 89 ALA A N 1
ATOM 679 C CA . ALA A 1 89 ? 7.445 4.171 8.185 1.00 80.62 89 ALA A CA 1
ATOM 680 C C . ALA A 1 89 ? 7.670 2.888 9.007 1.00 80.62 89 ALA A C 1
ATOM 682 O O . ALA A 1 89 ? 6.706 2.281 9.468 1.00 80.62 89 ALA A O 1
ATOM 683 N N . ALA A 1 90 ? 8.928 2.499 9.244 1.00 83.25 90 ALA A N 1
ATOM 684 C CA . ALA A 1 90 ? 9.266 1.338 10.066 1.00 83.25 90 ALA A CA 1
ATOM 685 C C . ALA A 1 90 ? 8.834 1.519 11.531 1.00 83.25 90 ALA A C 1
ATOM 687 O O . ALA A 1 90 ? 8.289 0.594 12.128 1.00 83.25 90 ALA A O 1
ATOM 688 N N . THR A 1 91 ? 9.013 2.714 12.100 1.00 83.12 91 THR A N 1
ATOM 689 C CA . THR A 1 91 ? 8.519 3.043 13.445 1.00 83.12 91 THR A CA 1
ATOM 690 C C . THR A 1 91 ? 6.993 2.986 13.503 1.00 83.12 91 THR A C 1
ATOM 692 O O . THR A 1 91 ? 6.436 2.421 14.439 1.00 83.12 91 THR A O 1
ATOM 695 N N . ALA A 1 92 ? 6.310 3.507 12.484 1.00 80.50 92 ALA A N 1
ATOM 696 C CA . ALA A 1 92 ? 4.852 3.521 12.415 1.00 80.50 92 ALA A CA 1
ATOM 697 C C . ALA A 1 92 ? 4.220 2.128 12.224 1.00 80.50 92 ALA A C 1
ATOM 699 O O . ALA A 1 92 ? 3.035 1.958 12.508 1.00 80.50 92 ALA A O 1
ATOM 700 N N . LEU A 1 93 ? 4.997 1.147 11.754 1.00 83.06 93 LEU A N 1
ATOM 701 C CA . LEU A 1 93 ? 4.568 -0.232 11.488 1.00 83.06 93 LEU A CA 1
ATOM 702 C C . LEU A 1 93 ? 5.249 -1.262 12.407 1.00 83.06 93 LEU A C 1
ATOM 704 O O . LEU A 1 93 ? 5.208 -2.462 12.135 1.00 83.06 93 LEU A O 1
ATOM 708 N N . ASN A 1 94 ? 5.884 -0.823 13.496 1.00 87.56 94 ASN A N 1
ATOM 709 C CA . ASN A 1 94 ? 6.505 -1.735 14.453 1.00 87.56 94 ASN A CA 1
ATOM 710 C C . ASN A 1 94 ? 5.448 -2.534 15.246 1.00 87.56 94 ASN A C 1
ATOM 712 O O . ASN A 1 94 ? 4.261 -2.210 15.248 1.00 87.56 94 ASN A O 1
ATOM 716 N N . ARG A 1 95 ? 5.877 -3.574 15.973 1.00 85.62 95 ARG A N 1
ATOM 717 C CA . ARG A 1 95 ? 4.969 -4.464 16.720 1.00 85.62 95 ARG A CA 1
ATOM 718 C C . ARG A 1 95 ? 4.041 -3.726 17.697 1.00 85.62 95 ARG A C 1
ATOM 720 O O . ARG A 1 95 ? 2.884 -4.111 17.819 1.00 85.62 95 ARG A O 1
ATOM 727 N N . GLN A 1 96 ? 4.531 -2.694 18.383 1.00 84.56 96 GLN A N 1
ATOM 728 C CA . GLN A 1 96 ? 3.732 -1.913 19.335 1.00 84.56 96 GLN A CA 1
ATOM 729 C C . GLN A 1 96 ? 2.700 -1.041 18.613 1.00 84.56 96 GLN A C 1
ATOM 731 O O . GLN A 1 96 ? 1.546 -0.988 19.024 1.00 84.56 96 GLN A O 1
ATOM 736 N N . ALA A 1 97 ? 3.084 -0.412 17.502 1.00 81.69 97 ALA A N 1
ATOM 737 C CA . ALA A 1 97 ? 2.167 0.355 16.671 1.00 81.69 97 ALA A CA 1
ATOM 738 C C . ALA A 1 97 ? 1.088 -0.551 16.058 1.00 81.69 97 ALA A C 1
ATOM 740 O O . ALA A 1 97 ? -0.088 -0.226 16.112 1.00 81.69 97 ALA A O 1
ATOM 741 N N . VAL A 1 98 ? 1.448 -1.742 15.572 1.00 82.88 98 VAL A N 1
ATOM 742 C CA . VAL A 1 98 ? 0.470 -2.708 15.042 1.00 82.88 98 VAL A CA 1
ATOM 743 C C . VAL A 1 98 ? -0.570 -3.103 16.091 1.00 82.88 98 VAL A C 1
ATOM 745 O O . VAL A 1 98 ? -1.745 -3.226 15.753 1.00 82.88 98 VAL A O 1
ATOM 748 N N . GLN A 1 99 ? -0.181 -3.237 17.364 1.00 86.69 99 GLN A N 1
ATOM 749 C CA . GLN A 1 99 ? -1.122 -3.541 18.448 1.00 86.69 99 GLN A CA 1
ATOM 750 C C . GLN A 1 99 ? -2.208 -2.474 18.613 1.00 86.69 99 GLN A C 1
ATOM 752 O O . GLN A 1 99 ? -3.356 -2.829 18.870 1.00 86.69 99 GLN A O 1
ATOM 757 N N . THR A 1 100 ? -1.889 -1.191 18.416 1.00 84.19 100 THR A N 1
ATOM 758 C CA . THR A 1 100 ? -2.896 -0.119 18.501 1.00 84.19 100 THR A CA 1
ATOM 759 C C . THR A 1 100 ? -3.872 -0.157 17.326 1.00 84.19 100 THR A C 1
ATOM 761 O O . THR A 1 100 ? -4.996 0.328 17.444 1.00 84.19 100 THR A O 1
ATOM 764 N N . TYR A 1 101 ? -3.480 -0.786 16.215 1.00 83.75 101 TYR A N 1
ATOM 765 C CA . TYR A 1 101 ? -4.315 -0.920 15.029 1.00 83.75 101 TYR A CA 1
ATOM 766 C C . TYR A 1 101 ? -5.164 -2.196 14.987 1.00 83.75 101 TYR A C 1
ATOM 768 O O . TYR A 1 101 ? -6.088 -2.275 14.173 1.00 83.75 101 TYR A O 1
ATOM 776 N N . LEU A 1 102 ? -4.894 -3.178 15.855 1.00 89.06 102 LEU A N 1
ATOM 777 C CA . LEU A 1 102 ? -5.621 -4.454 15.891 1.00 89.06 102 LEU A CA 1
ATOM 778 C C . LEU A 1 102 ? -7.151 -4.308 15.939 1.00 89.06 102 LEU A C 1
ATOM 780 O O . LEU A 1 102 ? -7.800 -5.027 15.185 1.00 89.06 102 LEU A O 1
ATOM 784 N N . PRO A 1 103 ? -7.753 -3.381 16.714 1.00 89.50 103 PRO A N 1
ATOM 785 C CA . PRO A 1 103 ? -9.210 -3.227 16.730 1.00 89.50 103 PRO A CA 1
ATOM 786 C C . PRO A 1 103 ? -9.794 -2.850 15.362 1.00 89.50 103 PRO A C 1
ATOM 788 O O . PRO A 1 103 ? -10.877 -3.303 15.000 1.00 89.50 103 PRO A O 1
ATOM 791 N N . PHE A 1 104 ? -9.071 -2.051 14.570 1.00 86.81 104 PHE A N 1
ATOM 792 C CA . PHE A 1 104 ? -9.499 -1.690 13.217 1.00 86.81 104 PHE A CA 1
ATOM 793 C C . PHE A 1 104 ? -9.362 -2.870 12.252 1.00 86.81 104 PHE A C 1
ATOM 795 O O . PHE A 1 104 ? -10.230 -3.076 11.403 1.00 86.81 104 PHE A O 1
ATOM 802 N N . ILE A 1 105 ? -8.292 -3.657 12.406 1.00 88.69 105 ILE A N 1
ATOM 803 C CA . ILE A 1 105 ? -8.070 -4.881 11.628 1.00 88.69 105 ILE A CA 1
ATOM 804 C C . ILE A 1 105 ? -9.169 -5.901 11.913 1.00 88.69 105 ILE A C 1
ATOM 806 O O . ILE A 1 105 ? -9.734 -6.463 10.976 1.00 88.69 105 ILE A O 1
ATOM 810 N N . ASP A 1 106 ? -9.501 -6.104 13.183 1.00 91.44 106 ASP A N 1
ATOM 811 C CA . ASP A 1 106 ? -10.525 -7.051 13.613 1.00 91.44 106 ASP A CA 1
ATOM 812 C C . ASP A 1 106 ? -11.923 -6.641 13.129 1.00 91.44 106 ASP A C 1
ATOM 814 O O . ASP A 1 106 ? -12.648 -7.452 12.549 1.00 91.44 106 ASP A O 1
ATOM 818 N N . LEU A 1 107 ? -12.266 -5.353 13.248 1.00 90.00 107 LEU A N 1
ATOM 819 C CA . LEU A 1 107 ? -13.531 -4.812 12.747 1.00 90.00 107 LEU A CA 1
ATOM 820 C C . LEU A 1 107 ? -13.689 -5.036 11.240 1.00 90.00 107 LEU A C 1
ATOM 822 O O . LEU A 1 107 ? -14.732 -5.516 10.790 1.00 90.00 107 LEU A O 1
ATOM 826 N N . GLU A 1 108 ? -12.671 -4.702 10.447 1.00 89.69 108 GLU A N 1
ATOM 827 C CA . GLU A 1 108 ? -12.760 -4.821 8.989 1.00 89.69 108 GLU A CA 1
ATOM 828 C C . GLU A 1 108 ? -12.718 -6.287 8.533 1.00 89.69 108 GLU A C 1
ATOM 830 O O . GLU A 1 108 ? -13.410 -6.652 7.576 1.00 89.69 108 GLU A O 1
ATOM 835 N N . SER A 1 109 ? -11.965 -7.139 9.243 1.00 91.00 109 SER A N 1
ATOM 836 C CA . SER A 1 109 ? -11.928 -8.590 9.009 1.00 91.00 109 SER A CA 1
ATOM 837 C C . SER A 1 109 ? -13.299 -9.201 9.274 1.00 91.00 109 SER A C 1
ATOM 839 O O . SER A 1 109 ? -13.876 -9.842 8.397 1.00 91.00 109 SER A O 1
ATOM 841 N N . THR A 1 110 ? -13.867 -8.929 10.450 1.00 91.62 110 THR A N 1
ATOM 842 C CA . THR A 1 110 ? -15.179 -9.433 10.863 1.00 91.62 110 THR A CA 1
ATOM 843 C C . THR A 1 110 ? -16.284 -8.921 9.942 1.00 91.62 110 THR A C 1
ATOM 845 O O . THR A 1 110 ? -17.125 -9.699 9.499 1.00 91.62 110 THR A O 1
ATOM 848 N N . SER A 1 111 ? -16.267 -7.635 9.575 1.00 89.19 111 SER A N 1
ATOM 849 C CA . SER A 1 111 ? -17.234 -7.058 8.632 1.00 89.19 111 SER A CA 1
ATOM 850 C C . SER A 1 111 ? -17.157 -7.717 7.252 1.00 89.19 111 SER A C 1
ATOM 852 O O . SER A 1 111 ? -18.194 -8.056 6.683 1.00 89.19 111 SER A O 1
ATOM 854 N N . SER A 1 112 ? -15.952 -7.933 6.721 1.00 88.81 112 SER A N 1
ATOM 855 C CA . SER A 1 112 ? -15.767 -8.528 5.392 1.00 88.81 112 SER A CA 1
ATOM 856 C C . SER A 1 112 ? -16.121 -10.017 5.366 1.00 88.81 112 SER A C 1
ATOM 858 O O . SER A 1 112 ? -16.780 -10.470 4.431 1.00 88.81 112 SER A O 1
ATOM 860 N N . LEU A 1 113 ? -15.760 -10.769 6.412 1.00 90.25 113 LEU A N 1
ATOM 861 C CA . LEU A 1 113 ? -16.121 -12.182 6.550 1.00 90.25 113 LEU A CA 1
ATOM 862 C C . LEU A 1 113 ? -17.625 -12.377 6.758 1.00 90.25 113 LEU A C 1
ATOM 864 O O . LEU A 1 113 ? -18.208 -13.277 6.159 1.00 90.25 113 LEU A O 1
ATOM 868 N N . ASN A 1 114 ? -18.270 -11.522 7.556 1.00 90.19 114 ASN A N 1
ATOM 869 C CA . ASN A 1 114 ? -19.714 -11.593 7.773 1.00 90.19 114 ASN A CA 1
ATOM 870 C C . ASN A 1 114 ? -20.496 -11.345 6.482 1.00 90.19 114 ASN A C 1
ATOM 872 O O . ASN A 1 114 ? -21.435 -12.084 6.191 1.00 90.19 114 ASN A O 1
ATOM 876 N N . GLU A 1 115 ? -20.109 -10.347 5.688 1.00 87.00 115 GLU A N 1
ATOM 877 C CA . GLU A 1 115 ? -20.748 -10.098 4.393 1.00 87.00 115 GLU A CA 1
ATOM 878 C C . GLU A 1 115 ? -20.546 -11.263 3.423 1.00 87.00 115 GLU A C 1
ATOM 880 O O . GLU A 1 115 ? -21.500 -11.697 2.777 1.00 87.00 115 GLU A O 1
ATOM 885 N N . LEU A 1 116 ? -19.333 -11.817 3.363 1.00 88.31 116 LEU A N 1
ATOM 886 C CA . LEU A 1 116 ? -19.037 -12.975 2.524 1.00 88.31 116 LEU A CA 1
ATOM 887 C C . LEU A 1 116 ? -19.857 -14.203 2.955 1.00 88.31 116 LEU A C 1
ATOM 889 O O . LEU A 1 116 ? -20.465 -14.866 2.117 1.00 88.31 116 LEU A O 1
ATOM 893 N N . ALA A 1 117 ? -19.968 -14.461 4.261 1.00 88.94 117 ALA A N 1
ATOM 894 C CA . ALA A 1 117 ? -20.778 -15.549 4.806 1.00 88.94 117 ALA A CA 1
ATOM 895 C C . ALA A 1 117 ? -22.283 -15.359 4.544 1.00 88.94 117 ALA A C 1
ATOM 897 O O . ALA A 1 117 ? -22.994 -16.329 4.275 1.00 88.94 117 ALA A O 1
ATOM 898 N N . GLN A 1 118 ? -22.785 -14.122 4.600 1.00 88.06 118 GLN A N 1
ATOM 899 C CA . GLN A 1 118 ? -24.180 -13.811 4.271 1.00 88.06 118 GLN A CA 1
ATOM 900 C C . GLN A 1 118 ? -24.491 -14.071 2.795 1.00 88.06 118 GLN A C 1
ATOM 902 O O . GLN A 1 118 ? -25.550 -14.616 2.490 1.00 88.06 118 GLN A O 1
ATOM 907 N N . GLN A 1 119 ? -23.577 -13.724 1.887 1.00 84.94 119 GLN A N 1
ATOM 908 C CA . GLN A 1 119 ? -23.749 -14.020 0.463 1.00 84.94 119 GLN A CA 1
ATOM 909 C C . GLN A 1 119 ? -23.606 -15.516 0.170 1.00 84.94 119 GLN A C 1
ATOM 911 O O . GLN A 1 119 ? -24.352 -16.045 -0.647 1.00 84.94 119 GLN A O 1
ATOM 916 N N . ALA A 1 120 ? -22.743 -16.231 0.900 1.00 86.06 120 ALA A N 1
ATOM 917 C CA . ALA A 1 120 ? -22.569 -17.674 0.721 1.00 86.06 120 ALA A CA 1
ATOM 918 C C . ALA A 1 120 ? -23.845 -18.442 1.066 1.00 86.06 120 ALA A C 1
ATOM 920 O O . ALA A 1 120 ? -24.238 -19.369 0.364 1.00 86.06 120 ALA A O 1
ATOM 921 N N . LYS A 1 121 ? -24.558 -17.995 2.106 1.00 86.38 121 LYS A N 1
ATOM 922 C CA . LYS A 1 121 ? -25.860 -18.556 2.494 1.00 86.38 121 LYS A CA 1
ATOM 923 C C . LYS A 1 121 ? -26.962 -18.339 1.453 1.00 86.38 121 LYS A C 1
ATOM 925 O O . LYS A 1 121 ? -27.969 -19.035 1.509 1.00 86.38 121 LYS A O 1
ATOM 930 N N . ARG A 1 122 ? -26.797 -17.398 0.517 1.00 83.94 122 ARG A N 1
ATOM 931 C CA . ARG A 1 122 ? -27.765 -17.137 -0.562 1.00 83.94 122 ARG A CA 1
ATOM 932 C C . ARG A 1 122 ? -27.606 -18.078 -1.762 1.00 83.94 122 ARG A C 1
ATOM 934 O O . ARG A 1 122 ? -28.434 -18.024 -2.663 1.00 83.94 122 ARG A O 1
ATOM 941 N N . GLY A 1 123 ? -26.595 -18.952 -1.759 1.00 77.56 123 GLY A N 1
ATOM 942 C CA . GLY A 1 123 ? -26.423 -20.008 -2.764 1.00 77.56 123 GLY A CA 1
ATOM 943 C C . GLY A 1 123 ? -25.903 -19.538 -4.126 1.00 77.56 123 GLY A C 1
ATOM 944 O O . GLY A 1 123 ? -25.914 -20.313 -5.075 1.00 77.56 123 GLY A O 1
ATOM 945 N N . SER A 1 124 ? -25.461 -18.286 -4.238 1.00 73.38 124 SER A N 1
ATOM 946 C CA . SER A 1 124 ? -24.850 -17.716 -5.443 1.00 73.38 124 SER A CA 1
ATOM 947 C C . SER A 1 124 ? -23.327 -17.860 -5.425 1.00 73.38 124 SER A C 1
ATOM 949 O O . SER A 1 124 ? -22.722 -17.766 -4.357 1.00 73.38 124 SER A O 1
ATOM 951 N N . ASP A 1 125 ? -22.707 -18.011 -6.599 1.00 79.69 125 ASP A N 1
ATOM 952 C CA . ASP A 1 125 ? -21.250 -17.944 -6.751 1.00 79.69 125 ASP A CA 1
ATOM 953 C C . ASP A 1 125 ? -20.717 -16.598 -6.235 1.00 79.69 125 ASP A C 1
ATOM 955 O O . ASP A 1 125 ? -21.234 -15.531 -6.577 1.00 79.69 125 ASP A O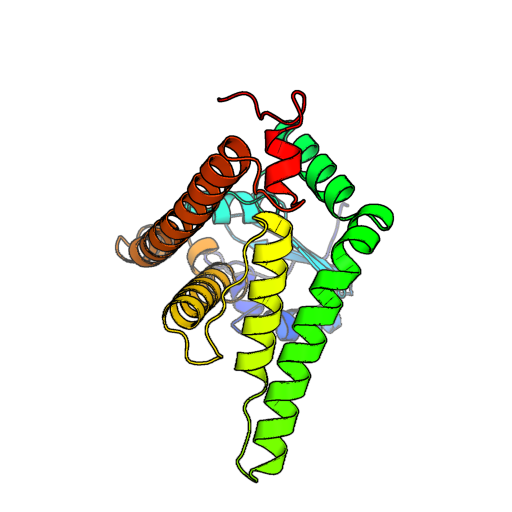 1
ATOM 959 N N . ILE A 1 126 ? -19.678 -16.646 -5.398 1.00 81.50 126 ILE A N 1
ATOM 960 C CA . ILE A 1 126 ? -19.064 -15.461 -4.791 1.00 81.50 126 ILE A CA 1
ATOM 961 C C . ILE A 1 126 ? -17.659 -15.282 -5.344 1.00 81.50 126 ILE A C 1
ATOM 963 O O . ILE A 1 126 ? -16.836 -16.191 -5.255 1.00 81.50 126 ILE A O 1
ATOM 967 N N . ASP A 1 127 ? -17.352 -14.073 -5.809 1.00 82.94 127 ASP A N 1
ATOM 968 C CA . ASP A 1 127 ? -15.971 -13.650 -6.023 1.00 82.94 127 ASP A CA 1
ATOM 969 C C . ASP A 1 127 ? -15.402 -13.032 -4.726 1.00 82.94 127 ASP A C 1
ATOM 971 O O . ASP A 1 127 ? -15.788 -11.917 -4.353 1.00 82.94 127 ASP A O 1
ATOM 975 N N . PRO A 1 128 ? -14.478 -13.709 -4.015 1.00 85.06 128 PRO A N 1
ATOM 976 C CA . PRO A 1 128 ? -13.885 -13.178 -2.791 1.00 85.06 128 PRO A CA 1
ATOM 977 C C . PRO A 1 128 ? -12.959 -11.981 -3.051 1.00 85.06 128 PRO A C 1
ATOM 979 O O . PRO A 1 128 ? -12.668 -11.223 -2.122 1.00 85.06 128 PRO A O 1
ATOM 982 N N . ASN A 1 129 ? -12.494 -11.773 -4.290 1.00 85.69 129 ASN A N 1
ATOM 983 C CA . ASN A 1 129 ? -11.503 -10.740 -4.591 1.00 85.69 129 ASN A CA 1
ATOM 984 C C . ASN A 1 129 ? -12.009 -9.334 -4.268 1.00 85.69 129 ASN A C 1
ATOM 986 O O . ASN A 1 129 ? -11.245 -8.533 -3.734 1.00 85.69 129 ASN A O 1
ATOM 990 N N . GLY A 1 130 ? -13.281 -9.034 -4.548 1.00 83.69 130 GLY A N 1
ATOM 991 C CA . GLY A 1 130 ? -13.863 -7.723 -4.242 1.00 83.69 130 GLY A CA 1
ATOM 992 C C . GLY A 1 130 ? -13.875 -7.423 -2.739 1.00 83.69 130 GLY A C 1
ATOM 993 O O . GLY A 1 130 ? -13.498 -6.330 -2.314 1.00 83.69 130 GLY A O 1
ATOM 994 N N . TYR A 1 131 ? -14.219 -8.421 -1.920 1.00 86.50 131 TYR A N 1
ATOM 995 C CA . TYR A 1 131 ? -14.226 -8.307 -0.457 1.00 86.50 131 TYR A CA 1
ATOM 996 C C . TYR A 1 131 ? -12.815 -8.130 0.110 1.00 86.50 131 TYR A C 1
ATOM 998 O O . TYR A 1 131 ? -12.598 -7.277 0.969 1.00 86.50 131 TYR A O 1
ATOM 1006 N N . LEU A 1 132 ? -11.838 -8.882 -0.407 1.00 87.56 132 LEU A N 1
ATOM 1007 C CA . LEU A 1 132 ? -10.438 -8.771 0.013 1.00 87.56 132 LEU A CA 1
ATOM 1008 C C . LEU A 1 132 ? -9.799 -7.446 -0.428 1.00 87.56 132 LEU A C 1
ATOM 1010 O O . LEU A 1 132 ? -9.035 -6.848 0.330 1.00 87.56 132 LEU A O 1
ATOM 1014 N N . GLN A 1 133 ? -10.136 -6.951 -1.621 1.00 87.31 133 GLN A N 1
ATOM 1015 C CA . GLN A 1 133 ? -9.701 -5.634 -2.096 1.00 87.31 133 GLN A CA 1
ATOM 1016 C C . GLN A 1 133 ? -10.266 -4.518 -1.218 1.00 87.31 133 GLN A C 1
ATOM 1018 O O . GLN A 1 133 ? -9.519 -3.616 -0.834 1.00 87.31 133 GLN A O 1
ATOM 1023 N N . ARG A 1 134 ? -11.550 -4.603 -0.841 1.00 87.19 134 ARG A N 1
ATOM 1024 C CA . ARG A 1 134 ? -12.159 -3.669 0.113 1.00 87.19 134 ARG A CA 1
ATOM 1025 C C . ARG A 1 134 ? -11.467 -3.713 1.463 1.00 87.19 134 ARG A C 1
ATOM 1027 O O . ARG A 1 134 ? -11.062 -2.663 1.952 1.00 87.19 134 ARG A O 1
ATOM 1034 N N . PHE A 1 135 ? -11.301 -4.907 2.026 1.00 90.31 135 PHE A N 1
ATOM 1035 C CA . PHE A 1 135 ? -10.603 -5.110 3.290 1.00 90.31 135 PHE A CA 1
ATOM 1036 C C . PHE A 1 135 ? -9.218 -4.447 3.257 1.00 90.31 135 PHE A C 1
ATOM 1038 O O . PHE A 1 135 ? -8.916 -3.582 4.077 1.00 90.31 135 PHE A O 1
ATOM 1045 N N . SER A 1 136 ? -8.406 -4.769 2.246 1.00 89.81 136 SER A N 1
ATOM 1046 C CA . SER A 1 136 ? -7.060 -4.210 2.105 1.00 89.81 136 SER A CA 1
ATOM 1047 C C . SER A 1 136 ? -7.070 -2.686 1.957 1.00 89.81 136 SER A C 1
ATOM 1049 O O . SER A 1 136 ? -6.205 -2.016 2.529 1.00 89.81 136 SER A O 1
ATOM 1051 N N . LEU A 1 137 ? -8.018 -2.128 1.198 1.00 88.88 137 LEU A N 1
ATOM 1052 C CA . LEU A 1 137 ? -8.126 -0.684 0.997 1.00 88.88 137 LEU A CA 1
ATOM 1053 C C . LEU A 1 137 ? -8.541 0.028 2.288 1.00 88.88 137 LEU A C 1
ATOM 1055 O O . LEU A 1 137 ? -7.901 1.005 2.667 1.00 88.88 137 LEU A O 1
ATOM 1059 N N . ASN A 1 138 ? -9.562 -0.469 2.984 1.00 89.19 138 ASN A N 1
ATOM 1060 C CA .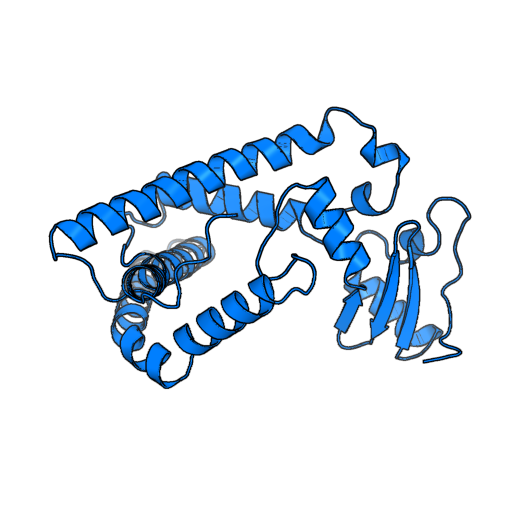 ASN A 1 138 ? -10.057 0.130 4.222 1.00 89.19 138 ASN A CA 1
ATOM 1061 C C . ASN A 1 138 ? -9.011 0.096 5.335 1.00 89.19 138 ASN A C 1
ATOM 1063 O O . ASN A 1 138 ? -8.840 1.094 6.035 1.00 89.19 138 ASN A O 1
ATOM 1067 N N . ILE A 1 139 ? -8.254 -0.997 5.454 1.00 89.88 139 ILE A N 1
ATOM 1068 C CA . ILE A 1 139 ? -7.120 -1.071 6.382 1.00 89.88 139 ILE A CA 1
ATOM 1069 C C . ILE A 1 139 ? -6.055 -0.047 6.008 1.00 89.88 139 ILE A C 1
ATOM 1071 O O . ILE A 1 139 ? -5.631 0.732 6.859 1.00 89.88 139 ILE A O 1
ATOM 1075 N N . SER A 1 140 ? -5.666 0.023 4.733 1.00 89.06 140 SER A N 1
ATOM 1076 C CA . SER A 1 140 ? -4.677 1.002 4.277 1.00 89.06 140 SER A CA 1
ATOM 1077 C C . SER A 1 140 ? -5.119 2.445 4.559 1.00 89.06 140 SER A C 1
ATOM 1079 O O . SER A 1 140 ? -4.335 3.232 5.088 1.00 89.06 140 SER A O 1
ATOM 1081 N N . LEU A 1 141 ? -6.377 2.791 4.280 1.00 88.75 141 LEU A N 1
ATOM 1082 C CA . LEU A 1 141 ? -6.925 4.129 4.511 1.00 88.75 141 LEU A CA 1
ATOM 1083 C C . LEU A 1 141 ? -7.080 4.462 5.998 1.00 88.75 141 LEU A C 1
ATOM 1085 O O . LEU A 1 141 ? -6.787 5.588 6.401 1.00 88.75 141 LEU A O 1
ATOM 1089 N N . THR A 1 142 ? -7.471 3.490 6.821 1.00 88.75 142 THR A N 1
ATOM 1090 C CA . THR A 1 142 ? -7.603 3.681 8.271 1.00 88.75 142 THR A CA 1
ATOM 1091 C C . THR A 1 142 ? -6.233 3.906 8.898 1.00 88.75 142 THR A C 1
ATOM 1093 O O . THR A 1 142 ? -6.044 4.863 9.645 1.00 88.75 142 THR A O 1
ATOM 1096 N N . LEU A 1 143 ? -5.245 3.089 8.528 1.00 87.56 143 LEU A N 1
ATOM 1097 C CA . LEU A 1 143 ? -3.879 3.217 9.028 1.00 87.56 143 LEU A CA 1
ATOM 1098 C C . LEU A 1 143 ? -3.224 4.524 8.579 1.00 87.56 143 LEU A C 1
ATOM 1100 O O . LEU A 1 143 ? -2.618 5.215 9.393 1.00 87.56 143 LEU A O 1
ATOM 1104 N N . ASN A 1 144 ? -3.340 4.882 7.299 1.00 86.75 144 ASN A N 1
ATOM 1105 C CA . ASN A 1 144 ? -2.632 6.043 6.761 1.00 86.75 144 ASN A CA 1
ATOM 1106 C C . ASN A 1 144 ? -3.347 7.363 7.063 1.00 86.75 144 ASN A C 1
ATOM 1108 O O . ASN A 1 144 ? -2.686 8.309 7.479 1.00 86.75 144 ASN A O 1
ATOM 1112 N N . TYR A 1 145 ? -4.671 7.422 6.901 1.00 86.88 145 TYR A N 1
ATOM 1113 C CA . TYR A 1 145 ? -5.447 8.669 6.938 1.00 86.88 145 TYR A CA 1
ATOM 1114 C C . TYR A 1 145 ? -6.559 8.677 7.999 1.00 86.88 145 TYR A C 1
ATOM 1116 O O . TYR A 1 145 ? -7.264 9.674 8.142 1.00 86.88 145 TYR A O 1
ATOM 1124 N N . GLY A 1 146 ? -6.754 7.584 8.743 1.00 86.44 146 GLY A N 1
ATOM 1125 C CA . GLY A 1 146 ? -7.785 7.504 9.779 1.00 86.44 146 GLY A CA 1
ATOM 1126 C C . GLY A 1 146 ? -9.212 7.550 9.229 1.00 86.44 146 GLY A C 1
ATOM 1127 O O . GLY A 1 146 ? -10.120 7.975 9.949 1.00 86.44 146 GLY A O 1
ATOM 1128 N N . ILE A 1 147 ? -9.416 7.180 7.959 1.00 86.94 147 ILE A N 1
ATOM 1129 C CA . ILE A 1 147 ? -10.725 7.158 7.288 1.00 86.94 147 ILE A CA 1
ATOM 1130 C C . ILE A 1 147 ? -11.099 5.740 6.863 1.00 86.94 147 ILE A C 1
ATOM 1132 O O . ILE A 1 147 ? -10.233 4.919 6.568 1.00 86.94 147 ILE A O 1
ATOM 1136 N N . ARG A 1 148 ? -12.404 5.488 6.762 1.00 86.19 148 ARG A N 1
ATOM 1137 C CA . ARG A 1 148 ? -12.972 4.219 6.306 1.00 86.19 148 ARG A CA 1
ATOM 1138 C C . ARG A 1 148 ? -14.037 4.486 5.250 1.00 86.19 148 ARG A C 1
ATOM 1140 O O . ARG A 1 148 ? -14.910 5.326 5.467 1.00 86.19 148 ARG A O 1
ATOM 1147 N N . ILE A 1 149 ? -13.987 3.764 4.133 1.00 82.19 149 ILE A N 1
ATOM 1148 C CA . ILE A 1 149 ? -15.035 3.826 3.111 1.00 82.19 149 ILE A CA 1
ATOM 1149 C C . ILE A 1 149 ? -16.204 2.972 3.609 1.00 82.19 149 ILE A C 1
ATOM 1151 O O . ILE A 1 149 ? -16.049 1.776 3.844 1.00 82.19 149 ILE A O 1
ATOM 1155 N N . GLN A 1 150 ? -17.368 3.596 3.809 1.00 73.81 150 GLN A N 1
ATOM 1156 C CA . GLN A 1 150 ? -18.570 2.907 4.300 1.00 73.81 150 GLN A CA 1
ATOM 1157 C C . GLN A 1 150 ? -19.354 2.172 3.201 1.00 73.81 150 GLN A C 1
ATOM 1159 O O . GLN A 1 150 ? -20.255 1.397 3.511 1.00 73.81 150 GLN A O 1
ATOM 1164 N N . GLY A 1 151 ? -19.034 2.418 1.929 1.00 74.38 151 GLY A N 1
ATOM 1165 C CA . GLY A 1 151 ? -19.664 1.741 0.800 1.00 74.38 151 GLY A CA 1
ATOM 1166 C C . GLY A 1 151 ? -19.368 0.235 0.765 1.00 74.38 151 GLY A C 1
ATOM 1167 O O . GLY A 1 151 ? -18.331 -0.223 1.243 1.00 74.38 151 GLY A O 1
ATOM 1168 N N . GLY A 1 152 ? -20.292 -0.541 0.190 1.00 73.88 152 GLY A N 1
ATOM 1169 C CA . GLY A 1 152 ? -20.105 -1.979 -0.034 1.00 73.88 152 GLY A CA 1
ATOM 1170 C C . GLY A 1 152 ? -19.143 -2.286 -1.191 1.00 73.88 152 GLY A C 1
ATOM 1171 O O . GLY A 1 152 ? -18.560 -1.390 -1.794 1.00 73.88 152 GLY A O 1
ATOM 1172 N N . VAL A 1 153 ? -19.022 -3.564 -1.571 1.00 70.44 153 VAL A N 1
ATOM 1173 C CA . VAL A 1 153 ? -18.159 -4.012 -2.694 1.00 70.44 153 VAL A CA 1
ATOM 1174 C C . VAL A 1 153 ? -18.508 -3.326 -4.028 1.00 70.44 153 VAL A C 1
ATOM 1176 O O . VAL A 1 153 ? -17.653 -3.135 -4.889 1.00 70.44 153 VAL A O 1
ATOM 1179 N N . HIS A 1 154 ? -19.759 -2.892 -4.192 1.00 67.94 154 HIS A N 1
ATOM 1180 C CA . HIS A 1 154 ? -20.234 -2.191 -5.388 1.00 67.94 154 HIS A CA 1
ATOM 1181 C C . HIS A 1 154 ? -20.051 -0.667 -5.340 1.00 67.94 154 HIS A C 1
ATOM 1183 O O . HIS A 1 154 ? -20.545 0.034 -6.221 1.00 67.94 154 HIS A O 1
ATOM 1189 N N . ASP A 1 155 ? -19.352 -0.136 -4.337 1.00 78.62 155 ASP A N 1
ATOM 1190 C CA . ASP A 1 155 ? -19.107 1.298 -4.240 1.00 78.62 155 ASP A CA 1
ATOM 1191 C C . ASP A 1 155 ? -18.260 1.810 -5.418 1.00 78.62 155 ASP A C 1
ATOM 1193 O O . ASP A 1 155 ? -17.222 1.241 -5.776 1.00 78.62 155 ASP A O 1
ATOM 1197 N N . GLN A 1 156 ? -18.710 2.894 -6.052 1.00 76.38 156 GLN A N 1
ATOM 1198 C CA . GLN A 1 156 ? -18.047 3.445 -7.238 1.00 76.38 156 GLN A CA 1
ATOM 1199 C C . GLN A 1 156 ? -16.679 4.047 -6.901 1.00 76.38 156 GLN A C 1
ATOM 1201 O O . GLN A 1 156 ? -15.756 3.976 -7.717 1.00 76.38 156 GLN A O 1
ATOM 1206 N N . THR A 1 157 ? -16.524 4.601 -5.695 1.00 75.81 157 THR A N 1
ATOM 1207 C CA . THR A 1 157 ? -15.259 5.191 -5.239 1.00 75.81 157 THR A CA 1
ATOM 1208 C C . THR A 1 157 ? -14.223 4.097 -5.021 1.00 75.81 157 THR A C 1
ATOM 1210 O O . THR A 1 157 ? -13.107 4.191 -5.535 1.00 75.81 157 THR A O 1
ATOM 1213 N N . LEU A 1 158 ? -14.613 3.019 -4.338 1.00 78.00 158 LEU A N 1
ATOM 1214 C CA . LEU A 1 158 ? -13.766 1.850 -4.116 1.00 78.00 158 LEU A CA 1
ATOM 1215 C C . LEU A 1 158 ? -13.309 1.216 -5.431 1.00 78.00 158 LEU A C 1
ATOM 1217 O O . LEU A 1 158 ? -12.109 1.045 -5.650 1.00 78.00 158 LEU A O 1
ATOM 1221 N N . ASN A 1 159 ? -14.250 0.926 -6.330 1.00 80.75 159 ASN A N 1
ATOM 1222 C CA . ASN A 1 159 ? -13.941 0.319 -7.624 1.00 80.75 159 ASN A CA 1
ATOM 1223 C C . ASN A 1 159 ? -13.055 1.231 -8.484 1.00 80.75 159 ASN A C 1
ATOM 1225 O O . ASN A 1 159 ? -12.138 0.755 -9.154 1.00 80.75 159 ASN A O 1
ATOM 1229 N N . GLY A 1 160 ? -13.266 2.549 -8.412 1.00 81.44 160 GLY A N 1
ATOM 1230 C CA . GLY A 1 160 ? -12.410 3.537 -9.061 1.00 81.44 160 GLY A CA 1
ATOM 1231 C C . GLY A 1 160 ? -10.969 3.505 -8.546 1.00 81.44 160 GLY A C 1
ATOM 1232 O O . GLY A 1 160 ? -10.036 3.471 -9.350 1.00 81.44 160 GLY A O 1
ATOM 1233 N N . VAL A 1 161 ? -10.775 3.475 -7.225 1.00 82.50 161 VAL A N 1
ATOM 1234 C CA . VAL A 1 161 ? -9.443 3.409 -6.601 1.00 82.50 161 VAL A CA 1
ATOM 1235 C C . VAL A 1 161 ? -8.755 2.085 -6.939 1.00 82.50 161 VAL A C 1
ATOM 1237 O O . VAL A 1 161 ? -7.612 2.093 -7.394 1.00 82.50 161 VAL A O 1
ATOM 1240 N N . VAL A 1 162 ? -9.448 0.953 -6.798 1.00 82.00 162 VAL A N 1
ATOM 1241 C CA . VAL A 1 162 ? -8.908 -0.378 -7.122 1.00 82.00 162 VAL A CA 1
ATOM 1242 C C . VAL A 1 162 ? -8.508 -0.482 -8.596 1.00 82.00 162 VAL A C 1
ATOM 1244 O O . VAL A 1 162 ? -7.434 -1.005 -8.899 1.00 82.00 162 VAL A O 1
ATOM 1247 N N . ALA A 1 163 ? -9.318 0.049 -9.517 1.00 83.81 163 ALA A N 1
ATOM 1248 C CA . ALA A 1 163 ? -8.992 0.059 -10.941 1.00 83.81 163 ALA A CA 1
ATOM 1249 C C . ALA A 1 163 ? -7.714 0.863 -11.226 1.00 83.81 163 ALA A C 1
ATOM 1251 O O . ALA A 1 163 ? -6.824 0.377 -11.920 1.00 83.81 163 ALA A O 1
ATOM 1252 N N . VAL A 1 164 ? -7.576 2.058 -10.637 1.00 83.12 164 VAL A N 1
ATOM 1253 C CA . VAL A 1 164 ? -6.352 2.870 -10.769 1.00 83.12 164 VAL A CA 1
ATOM 1254 C C . VAL A 1 164 ? -5.140 2.127 -10.205 1.00 83.12 164 VAL A C 1
ATOM 1256 O O . VAL A 1 164 ? -4.085 2.110 -10.837 1.00 83.12 164 VAL A O 1
ATOM 1259 N N . TRP A 1 165 ? -5.282 1.472 -9.051 1.00 78.44 165 TRP A N 1
ATOM 1260 C CA . TRP A 1 165 ? -4.208 0.671 -8.461 1.00 78.44 165 TRP A CA 1
ATOM 1261 C C . TRP A 1 165 ? -3.792 -0.501 -9.345 1.00 78.44 165 TRP A C 1
ATOM 1263 O O . TRP A 1 165 ? -2.592 -0.714 -9.517 1.00 78.44 165 TRP A O 1
ATOM 1273 N N . ARG A 1 166 ? -4.751 -1.227 -9.928 1.00 80.75 166 ARG A N 1
ATOM 1274 C CA . ARG A 1 166 ? -4.484 -2.343 -10.845 1.00 80.75 166 ARG A CA 1
ATOM 1275 C C . ARG A 1 166 ? -3.710 -1.874 -12.075 1.00 80.75 166 ARG A C 1
ATOM 1277 O O . ARG A 1 166 ? -2.700 -2.479 -12.421 1.00 80.75 166 ARG A O 1
ATOM 1284 N N . GLU A 1 167 ? -4.121 -0.764 -12.679 1.00 80.06 167 GLU A N 1
ATOM 1285 C CA . GLU A 1 167 ? -3.425 -0.194 -13.837 1.00 80.06 167 GLU A CA 1
ATOM 1286 C C . GLU A 1 167 ? -2.018 0.297 -13.475 1.00 80.06 167 GLU A C 1
ATOM 1288 O O . GLU A 1 167 ? -1.050 -0.012 -14.167 1.00 80.06 167 GLU A O 1
ATOM 1293 N N . LEU A 1 168 ? -1.855 0.981 -12.337 1.00 73.69 168 LEU A N 1
ATOM 1294 C CA . LEU A 1 168 ? -0.533 1.393 -11.857 1.00 73.69 168 LEU A CA 1
ATOM 1295 C C . LEU A 1 168 ? 0.365 0.205 -11.486 1.00 73.69 168 LEU A C 1
ATOM 1297 O O . LEU A 1 168 ? 1.586 0.329 -11.573 1.00 73.69 168 LEU A O 1
ATOM 1301 N N . ALA A 1 169 ? -0.195 -0.912 -11.020 1.00 72.12 169 ALA A N 1
ATOM 1302 C CA . ALA A 1 169 ? 0.557 -2.137 -10.756 1.00 72.12 169 ALA A CA 1
ATOM 1303 C C . ALA A 1 169 ? 1.007 -2.800 -12.065 1.00 72.12 169 ALA A C 1
ATOM 1305 O O . ALA A 1 169 ? 2.170 -3.176 -12.182 1.00 72.12 169 ALA A O 1
ATOM 1306 N N . ASN A 1 170 ? 0.132 -2.849 -13.074 1.00 73.06 170 ASN A N 1
ATOM 1307 C CA . ASN A 1 170 ? 0.464 -3.357 -14.405 1.00 73.06 170 ASN A CA 1
ATOM 1308 C C . ASN A 1 170 ? 1.571 -2.530 -15.074 1.00 73.06 170 ASN A C 1
ATOM 1310 O O . ASN A 1 170 ? 2.515 -3.098 -15.618 1.00 73.06 170 ASN A O 1
ATOM 1314 N N . ILE A 1 171 ? 1.497 -1.198 -14.981 1.00 68.12 171 ILE A N 1
ATOM 1315 C CA . ILE A 1 171 ? 2.515 -0.284 -15.528 1.00 68.12 171 ILE A CA 1
ATOM 1316 C C . ILE A 1 171 ? 3.873 -0.466 -14.828 1.00 68.12 171 ILE A C 1
ATOM 1318 O O . ILE A 1 171 ? 4.916 -0.376 -15.472 1.00 68.12 171 ILE A O 1
ATOM 1322 N N . ARG A 1 172 ? 3.878 -0.743 -13.518 1.00 66.50 172 ARG A N 1
ATOM 1323 C CA . ARG A 1 172 ? 5.104 -0.958 -12.725 1.00 66.50 172 ARG A CA 1
ATOM 1324 C C . ARG A 1 172 ? 5.640 -2.391 -12.785 1.00 66.50 172 ARG A C 1
ATOM 1326 O O . ARG A 1 172 ? 6.707 -2.665 -12.241 1.00 66.50 172 ARG A O 1
ATOM 1333 N N . GLY A 1 173 ? 4.911 -3.315 -13.407 1.00 62.16 173 GLY A N 1
ATOM 1334 C CA . GLY A 1 173 ? 5.308 -4.712 -13.488 1.00 62.16 173 GLY A CA 1
ATOM 1335 C C . GLY A 1 173 ? 6.569 -4.888 -14.332 1.00 62.16 173 GLY A C 1
ATOM 1336 O O . GLY A 1 173 ? 6.562 -4.600 -15.528 1.00 62.16 173 GLY A O 1
ATOM 1337 N N . VAL A 1 174 ? 7.621 -5.458 -13.735 1.00 51.84 174 VAL A N 1
ATOM 1338 C CA . VAL A 1 174 ? 8.909 -5.753 -14.399 1.00 51.84 174 VAL A CA 1
ATOM 1339 C C . VAL A 1 174 ? 8.713 -6.582 -15.678 1.00 51.84 174 VAL A C 1
ATOM 1341 O O . VAL A 1 174 ? 9.413 -6.383 -16.664 1.00 51.84 174 VAL A O 1
ATOM 1344 N N . ALA A 1 175 ? 7.692 -7.448 -15.705 1.00 47.56 175 ALA A N 1
ATOM 1345 C CA . ALA A 1 175 ? 7.370 -8.282 -16.862 1.00 47.56 175 ALA A CA 1
ATOM 1346 C C . ALA A 1 175 ? 6.664 -7.552 -18.024 1.00 47.56 175 ALA A C 1
ATOM 1348 O O . ALA A 1 175 ? 6.658 -8.051 -19.152 1.00 47.56 175 ALA A O 1
ATOM 1349 N N . HIS A 1 176 ? 6.053 -6.396 -17.755 1.00 49.16 176 HIS A N 1
ATOM 1350 C CA . HIS A 1 176 ? 5.289 -5.616 -18.735 1.00 49.16 176 HIS A CA 1
ATOM 1351 C C . HIS A 1 176 ? 6.061 -4.376 -19.226 1.00 49.16 176 HIS A C 1
ATOM 1353 O O . HIS A 1 176 ? 5.749 -3.850 -20.293 1.00 49.16 176 HIS A O 1
ATOM 1359 N N . GLY A 1 177 ? 7.127 -3.974 -18.523 1.00 58.34 177 GLY A N 1
ATOM 1360 C CA . GLY A 1 177 ? 7.999 -2.837 -18.840 1.00 58.34 177 GLY A CA 1
ATOM 1361 C C . GLY A 1 177 ? 9.026 -3.094 -19.951 1.00 58.34 177 GLY A C 1
ATOM 1362 O O . GLY A 1 177 ? 10.205 -2.770 -19.805 1.00 58.34 177 GLY A O 1
ATOM 1363 N N . TRP A 1 178 ? 8.615 -3.644 -21.100 1.00 57.56 178 TRP A N 1
ATOM 1364 C CA . TRP A 1 178 ? 9.509 -3.741 -22.270 1.00 57.56 178 TRP A CA 1
ATOM 1365 C C . TRP A 1 178 ? 10.008 -2.358 -22.722 1.00 57.56 178 TRP A C 1
ATOM 1367 O O . TRP A 1 178 ? 11.100 -2.252 -23.283 1.00 57.56 178 TRP A O 1
ATOM 1377 N N . GLN A 1 179 ? 9.242 -1.289 -22.452 1.00 58.53 179 GLN A N 1
ATOM 1378 C CA . GLN A 1 179 ? 9.640 0.080 -22.794 1.00 58.53 179 GLN A CA 1
ATOM 1379 C C . GLN A 1 179 ? 10.803 0.616 -21.955 1.00 58.53 179 GLN A C 1
ATOM 1381 O O . GLN A 1 179 ? 11.587 1.407 -22.475 1.00 58.53 179 GLN A O 1
ATOM 1386 N N . ASP A 1 180 ? 10.959 0.172 -20.707 1.00 58.38 180 ASP A N 1
ATOM 1387 C CA . ASP A 1 180 ? 12.057 0.626 -19.838 1.00 58.38 180 ASP A CA 1
ATOM 1388 C C . ASP A 1 180 ? 13.405 0.010 -20.255 1.00 58.38 180 ASP A C 1
ATOM 1390 O O . ASP A 1 180 ? 14.481 0.534 -19.957 1.00 58.38 180 ASP A O 1
ATOM 1394 N N . ASN A 1 181 ? 13.339 -1.069 -21.039 1.00 57.72 181 ASN A N 1
ATOM 1395 C CA . ASN A 1 181 ? 14.492 -1.805 -21.539 1.00 57.72 181 ASN A CA 1
ATOM 1396 C C . ASN A 1 181 ? 14.888 -1.439 -22.984 1.00 57.72 181 ASN A C 1
ATOM 1398 O O . ASN A 1 181 ? 16.019 -1.708 -23.396 1.00 57.72 181 ASN A O 1
ATOM 1402 N N . ILE A 1 182 ? 13.992 -0.821 -23.770 1.00 64.00 182 ILE A N 1
ATOM 1403 C CA . ILE A 1 182 ? 14.217 -0.500 -25.190 1.00 64.00 182 ILE A CA 1
ATOM 1404 C C . ILE A 1 182 ? 14.077 1.011 -25.432 1.00 64.00 182 ILE A C 1
ATOM 1406 O O . ILE A 1 182 ? 12.978 1.556 -25.494 1.00 64.00 182 ILE A O 1
ATOM 1410 N N . LEU A 1 183 ? 15.207 1.682 -25.685 1.00 61.50 183 LEU A N 1
ATOM 1411 C CA . LEU A 1 183 ? 15.285 3.139 -25.888 1.00 61.50 183 LEU A CA 1
ATOM 1412 C C . LEU A 1 183 ? 14.361 3.675 -27.002 1.00 61.50 183 LEU A C 1
ATOM 1414 O O . LEU A 1 183 ? 13.793 4.753 -26.862 1.00 61.50 183 LEU A O 1
ATOM 1418 N N . LEU A 1 184 ? 14.171 2.921 -28.091 1.00 65.94 184 LEU A N 1
ATOM 1419 C CA . LEU A 1 184 ? 13.305 3.327 -29.210 1.00 65.94 184 LEU A CA 1
ATOM 1420 C C . LEU A 1 184 ? 11.822 3.385 -28.816 1.00 65.94 184 LEU A C 1
ATOM 1422 O O . LEU A 1 184 ? 11.097 4.262 -29.275 1.00 65.94 184 LEU A O 1
ATOM 1426 N N . LEU A 1 185 ? 11.378 2.494 -27.925 1.00 62.59 185 LEU A N 1
ATOM 1427 C CA . LEU A 1 185 ? 10.003 2.482 -27.418 1.00 62.59 185 LEU A CA 1
ATOM 1428 C C . LEU A 1 185 ? 9.741 3.647 -26.446 1.00 62.59 185 LEU A C 1
ATOM 1430 O O . LEU A 1 185 ? 8.605 4.105 -26.336 1.00 62.59 185 LEU A O 1
ATOM 1434 N N . ARG A 1 186 ? 10.788 4.186 -25.803 1.00 64.25 186 ARG A N 1
ATOM 1435 C CA . ARG A 1 186 ? 10.711 5.361 -24.913 1.00 64.25 186 ARG A CA 1
ATOM 1436 C C . ARG A 1 186 ? 10.436 6.671 -25.661 1.00 64.25 186 ARG A C 1
ATOM 1438 O O . ARG A 1 186 ? 9.883 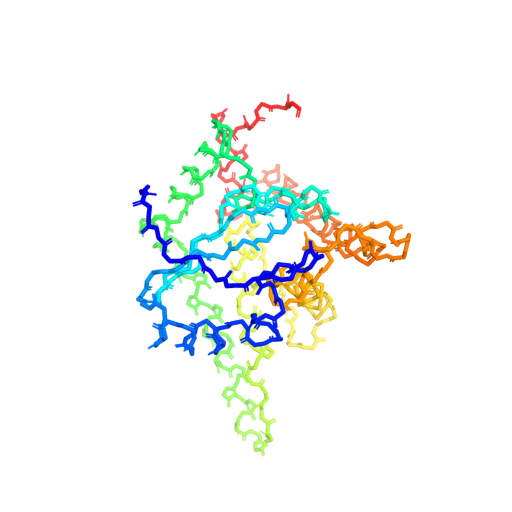7.594 -25.068 1.00 64.25 186 ARG A O 1
ATOM 1445 N N . LEU A 1 187 ? 10.792 6.753 -26.945 1.00 66.38 187 LEU A N 1
ATOM 1446 C CA . LEU A 1 187 ? 10.576 7.936 -27.789 1.00 66.38 187 LEU A CA 1
ATOM 1447 C C . LEU A 1 187 ? 9.142 8.033 -28.340 1.00 66.38 187 LEU A C 1
ATOM 1449 O O . LEU A 1 187 ? 8.794 9.043 -28.946 1.00 66.38 187 LEU A O 1
ATOM 1453 N N . TRP A 1 188 ? 8.291 7.020 -28.126 1.00 69.19 188 TRP A N 1
ATOM 1454 C CA . TRP A 1 188 ? 6.930 7.014 -28.661 1.00 69.19 188 TRP A CA 1
ATOM 1455 C C . TRP A 1 188 ? 5.988 7.942 -27.855 1.00 69.19 188 TRP A C 1
ATOM 1457 O O . TRP A 1 188 ? 5.671 7.647 -26.695 1.00 69.19 188 TRP A O 1
ATOM 1467 N N . PRO A 1 189 ? 5.456 9.031 -28.449 1.00 58.28 189 PRO A N 1
ATOM 1468 C CA . PRO A 1 189 ? 4.775 10.120 -27.728 1.00 58.28 189 PRO A CA 1
ATOM 1469 C C . PRO A 1 189 ? 3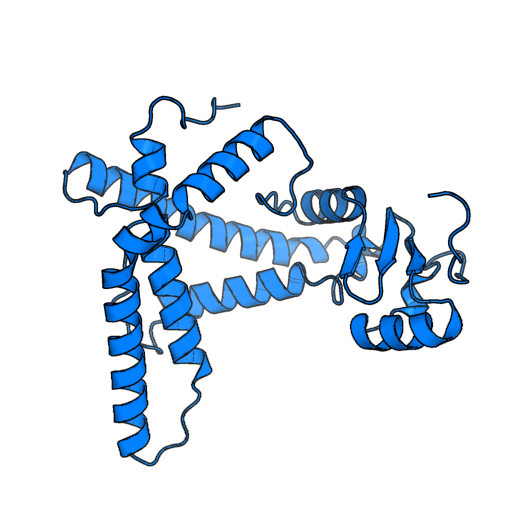.397 9.760 -27.131 1.00 58.28 189 PRO A C 1
ATOM 1471 O O . PRO A 1 189 ? 2.769 10.575 -26.454 1.00 58.28 189 PRO A O 1
ATOM 1474 N N . GLY A 1 190 ? 2.899 8.542 -27.358 1.00 62.84 190 GLY A N 1
ATOM 1475 C CA . GLY A 1 190 ? 1.630 8.051 -26.806 1.00 62.84 190 GLY A CA 1
ATOM 1476 C C . GLY A 1 190 ? 1.752 7.297 -25.478 1.00 62.84 190 GLY A C 1
ATOM 1477 O O . GLY A 1 190 ? 0.769 7.192 -24.750 1.00 62.84 190 GLY A O 1
ATOM 1478 N N . TYR A 1 191 ? 2.940 6.786 -25.141 1.00 62.03 191 TYR A N 1
ATOM 1479 C CA . TYR A 1 191 ? 3.076 5.767 -24.094 1.00 62.03 191 TYR A CA 1
ATOM 1480 C C . TYR A 1 191 ? 2.955 6.334 -22.667 1.00 62.03 191 TYR A C 1
ATOM 1482 O O . TYR A 1 191 ? 2.225 5.798 -21.834 1.00 62.03 191 TYR A O 1
ATOM 1490 N N . LYS A 1 192 ? 3.583 7.486 -22.395 1.00 63.78 192 LYS A N 1
ATOM 1491 C CA . LYS A 1 192 ? 3.551 8.126 -21.064 1.00 63.78 192 LYS A CA 1
ATOM 1492 C C . LYS A 1 192 ? 2.179 8.681 -20.671 1.00 63.78 192 LYS A C 1
ATOM 1494 O O . LYS A 1 192 ? 1.937 8.922 -19.492 1.00 63.78 192 LYS A O 1
ATOM 1499 N N . LYS A 1 193 ? 1.269 8.879 -21.632 1.00 71.94 193 LYS A N 1
ATOM 1500 C CA . LYS A 1 193 ? -0.029 9.532 -21.394 1.00 71.94 193 LYS A CA 1
ATOM 1501 C C . LYS A 1 193 ? -0.886 8.764 -20.387 1.00 71.94 193 LYS A C 1
ATOM 1503 O O . LYS A 1 193 ? -1.491 9.382 -19.516 1.00 71.94 193 LYS A O 1
ATOM 1508 N N . ASN A 1 194 ? -0.889 7.432 -20.460 1.00 73.06 194 ASN A N 1
ATOM 1509 C CA . ASN A 1 194 ? -1.672 6.602 -19.543 1.00 73.06 194 ASN A CA 1
ATOM 1510 C C . ASN A 1 194 ? -1.084 6.615 -18.128 1.00 73.06 194 ASN A C 1
ATOM 1512 O O . ASN A 1 194 ? -1.823 6.840 -17.173 1.00 73.06 194 ASN A O 1
ATOM 1516 N N . ALA A 1 195 ? 0.238 6.468 -17.991 1.00 70.69 195 ALA A N 1
ATOM 1517 C CA . ALA A 1 195 ? 0.913 6.534 -16.694 1.00 70.69 195 ALA A CA 1
ATOM 1518 C C . ALA A 1 195 ? 0.696 7.891 -16.004 1.00 70.69 195 ALA A C 1
ATOM 1520 O O . ALA A 1 195 ? 0.311 7.935 -14.837 1.00 70.69 195 ALA A O 1
ATOM 1521 N N . ILE A 1 196 ? 0.843 8.995 -16.747 1.00 74.94 196 ILE A N 1
ATOM 1522 C CA . ILE A 1 196 ? 0.594 10.353 -16.241 1.00 74.94 196 ILE A CA 1
ATOM 1523 C C . ILE A 1 196 ? -0.876 10.527 -15.841 1.00 74.94 196 ILE A C 1
ATOM 1525 O O . ILE A 1 196 ? -1.159 11.071 -14.777 1.00 74.94 196 ILE A O 1
ATOM 1529 N N . ARG A 1 197 ? -1.821 10.027 -16.646 1.00 81.00 197 ARG A N 1
ATOM 1530 C CA . ARG A 1 197 ? -3.258 10.110 -16.345 1.00 81.00 197 ARG A CA 1
ATOM 1531 C C . ARG A 1 197 ? -3.629 9.352 -15.068 1.00 81.00 197 ARG A C 1
ATOM 1533 O O . ARG A 1 197 ? -4.331 9.901 -14.221 1.00 81.00 197 ARG A O 1
ATOM 1540 N N . PHE A 1 198 ? -3.177 8.106 -14.920 1.00 80.50 198 PHE A N 1
ATOM 1541 C CA . PHE A 1 198 ? -3.449 7.311 -13.718 1.00 80.50 198 PHE A CA 1
ATOM 1542 C C . PHE A 1 198 ? -2.745 7.878 -12.484 1.00 80.50 198 PHE A C 1
ATOM 1544 O O . PHE A 1 198 ? -3.321 7.852 -11.398 1.00 80.50 198 PHE A O 1
ATOM 1551 N N . ARG A 1 199 ? -1.554 8.466 -12.651 1.00 76.44 199 ARG A N 1
ATOM 1552 C CA . ARG A 1 199 ? -0.874 9.221 -11.595 1.00 76.44 199 ARG A CA 1
ATOM 1553 C C . ARG A 1 199 ? -1.686 10.434 -11.154 1.00 76.44 199 ARG A C 1
ATOM 1555 O O . ARG A 1 199 ? -1.935 10.564 -9.965 1.00 76.44 199 ARG A O 1
ATOM 1562 N N . ALA A 1 200 ? -2.118 11.286 -12.082 1.00 81.75 200 ALA A N 1
ATOM 1563 C CA . ALA A 1 200 ? -2.901 12.476 -11.749 1.00 81.75 200 ALA A CA 1
ATOM 1564 C C . ALA A 1 200 ? -4.178 12.100 -10.983 1.00 81.75 200 ALA A C 1
ATOM 1566 O O . ALA A 1 200 ? -4.490 12.703 -9.961 1.00 81.75 200 ALA A O 1
ATOM 1567 N N . ARG A 1 201 ? -4.856 11.028 -11.417 1.00 83.25 201 ARG A N 1
ATOM 1568 C CA . ARG A 1 201 ? -6.040 10.502 -10.730 1.00 83.25 201 ARG A CA 1
ATOM 1569 C C . ARG A 1 201 ? -5.723 9.960 -9.334 1.00 83.25 201 ARG A C 1
ATOM 1571 O O . ARG A 1 201 ? -6.541 10.111 -8.434 1.00 83.25 201 ARG A O 1
ATOM 1578 N N . ARG A 1 202 ? -4.552 9.338 -9.149 1.00 83.44 202 ARG A N 1
ATOM 1579 C CA . ARG A 1 202 ? -4.067 8.911 -7.831 1.00 83.44 202 ARG A CA 1
ATOM 1580 C C . ARG A 1 202 ? -3.814 10.090 -6.908 1.00 83.44 202 ARG A C 1
ATOM 1582 O O . ARG A 1 202 ? -4.274 10.092 -5.770 1.00 83.44 202 ARG A O 1
ATOM 1589 N N . ASP A 1 203 ? -3.059 11.057 -7.400 1.00 82.00 203 ASP A N 1
ATOM 1590 C CA . ASP A 1 203 ? -2.632 12.205 -6.614 1.00 82.00 203 ASP A CA 1
ATOM 1591 C C . ASP A 1 203 ? -3.861 13.037 -6.188 1.00 82.00 203 ASP A C 1
ATOM 1593 O O . ASP A 1 203 ? -3.926 13.468 -5.042 1.00 82.00 203 ASP A O 1
ATOM 1597 N N . GLU A 1 204 ? -4.900 13.131 -7.029 1.00 85.19 204 GLU A N 1
ATOM 1598 C CA . GLU A 1 204 ? -6.187 13.765 -6.697 1.00 85.19 204 GLU A CA 1
ATOM 1599 C C . GLU A 1 204 ? -6.856 13.162 -5.449 1.00 85.19 204 GLU A C 1
ATOM 1601 O O . GLU A 1 204 ? -7.204 13.899 -4.525 1.00 85.19 204 GLU A O 1
ATOM 1606 N N . TYR A 1 205 ? -7.039 11.835 -5.381 1.00 82.25 205 TYR A N 1
ATOM 1607 C CA . TYR A 1 205 ? -7.688 11.238 -4.207 1.00 82.25 205 TYR A CA 1
ATOM 1608 C C . TYR A 1 205 ? -6.784 11.234 -2.970 1.00 82.25 205 TYR A C 1
ATOM 1610 O O . TYR A 1 205 ? -7.285 11.400 -1.861 1.00 82.25 205 TYR A O 1
ATOM 1618 N N . ILE A 1 206 ? -5.462 11.099 -3.137 1.00 83.75 206 ILE A N 1
ATOM 1619 C CA . ILE A 1 206 ? -4.512 11.180 -2.017 1.00 83.75 206 ILE A CA 1
ATOM 1620 C C . ILE A 1 206 ? -4.549 12.573 -1.383 1.00 83.75 206 ILE A C 1
ATOM 1622 O O . ILE A 1 206 ? -4.613 12.674 -0.158 1.00 83.75 206 ILE A O 1
ATOM 1626 N N . LEU A 1 207 ? -4.546 13.630 -2.201 1.00 85.81 207 LEU A N 1
ATOM 1627 C CA . LEU A 1 207 ? -4.646 15.010 -1.724 1.00 85.81 207 LEU A CA 1
ATOM 1628 C C . LEU A 1 207 ? -5.962 15.238 -0.982 1.00 85.81 207 LEU A C 1
ATOM 1630 O O . LEU A 1 207 ? -5.942 15.723 0.143 1.00 85.81 207 LEU A O 1
ATOM 1634 N N . ARG A 1 208 ? -7.088 14.767 -1.535 1.00 87.31 208 ARG A N 1
ATOM 1635 C CA . ARG A 1 208 ? -8.390 14.836 -0.851 1.00 87.31 208 ARG A CA 1
ATOM 1636 C C . ARG A 1 208 ? -8.376 14.160 0.521 1.00 87.31 208 ARG A C 1
ATOM 1638 O O . ARG A 1 208 ? -8.897 14.724 1.477 1.00 87.31 208 ARG A O 1
ATOM 1645 N N . PHE A 1 209 ? -7.782 12.970 0.642 1.00 86.94 209 PHE A N 1
ATOM 1646 C CA . PHE A 1 209 ? -7.676 12.282 1.935 1.00 86.94 209 PHE A CA 1
ATOM 1647 C C . PHE A 1 209 ? -6.773 13.026 2.919 1.00 86.94 209 PHE A C 1
ATOM 1649 O O . PHE A 1 209 ? -7.056 13.059 4.116 1.00 86.94 209 PHE A O 1
ATOM 1656 N N . PHE A 1 210 ? -5.699 13.635 2.422 1.00 85.81 210 PHE A N 1
ATOM 1657 C CA . PHE A 1 210 ? -4.766 14.399 3.237 1.00 85.81 210 PHE A CA 1
ATOM 1658 C C . PHE A 1 210 ? -5.366 15.717 3.741 1.00 85.81 210 PHE A C 1
ATOM 1660 O O . PHE A 1 210 ? -5.211 16.048 4.916 1.00 85.81 210 PHE A O 1
ATOM 1667 N N . ASP A 1 211 ? -6.094 16.440 2.894 1.00 87.75 211 ASP A N 1
ATOM 1668 C CA . ASP A 1 211 ? -6.758 17.686 3.280 1.00 87.75 211 ASP A CA 1
ATOM 1669 C C . ASP A 1 211 ? -7.905 17.419 4.262 1.00 87.75 211 ASP A C 1
ATOM 1671 O O . ASP A 1 211 ? -7.964 18.049 5.318 1.00 87.75 211 ASP A O 1
ATOM 1675 N N . ALA A 1 212 ? -8.715 16.382 4.019 1.00 87.56 212 ALA A N 1
ATOM 1676 C CA . ALA A 1 212 ? -9.732 15.939 4.976 1.00 87.56 212 ALA A CA 1
ATOM 1677 C C . ALA A 1 212 ? -9.124 15.536 6.335 1.00 87.56 212 ALA A C 1
ATOM 1679 O O . ALA A 1 212 ? -9.716 15.769 7.392 1.00 87.56 212 ALA A O 1
ATOM 1680 N N . LEU A 1 213 ? -7.925 14.942 6.342 1.00 87.69 213 LEU A N 1
ATOM 1681 C CA . LEU A 1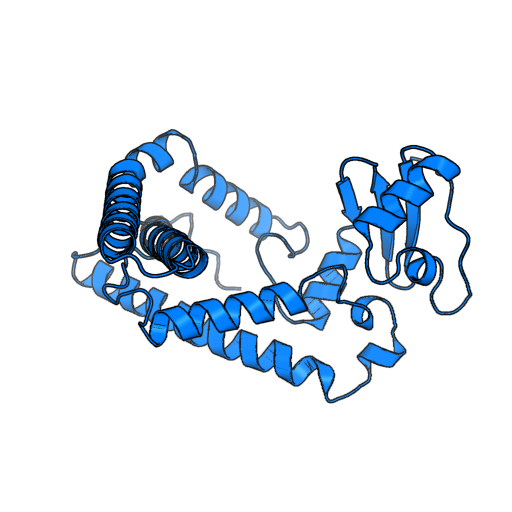 213 ? -7.208 14.646 7.581 1.00 87.69 213 LEU A CA 1
ATOM 1682 C C . LEU A 1 213 ? -6.785 15.930 8.311 1.00 87.69 213 LEU A C 1
ATOM 1684 O O . LEU A 1 213 ? -6.977 16.015 9.525 1.00 87.69 213 LEU A O 1
ATOM 1688 N N . LYS A 1 214 ? -6.243 16.931 7.604 1.00 86.94 214 LYS A N 1
ATOM 1689 C CA . LYS A 1 214 ? -5.871 18.225 8.206 1.00 86.94 214 LYS A CA 1
ATOM 1690 C C . LYS A 1 214 ? -7.070 18.914 8.849 1.00 86.94 214 LYS A C 1
ATOM 1692 O O . LYS A 1 214 ? -6.961 19.366 9.986 1.00 86.94 214 LYS A O 1
ATOM 1697 N N . GLU A 1 215 ? -8.209 18.943 8.161 1.00 89.56 215 GLU A N 1
ATOM 1698 C CA . GLU A 1 215 ? -9.455 19.513 8.687 1.00 89.56 215 GLU A CA 1
ATOM 1699 C C . GLU A 1 215 ? -9.895 18.806 9.973 1.00 89.56 215 GLU A C 1
ATOM 1701 O O . GLU A 1 215 ? -10.195 19.450 10.978 1.00 89.56 215 GLU A O 1
ATOM 1706 N N . ARG A 1 216 ? -9.853 17.470 9.995 1.00 87.31 216 ARG A N 1
ATOM 1707 C CA . ARG A 1 216 ? -10.200 16.685 11.189 1.00 87.31 216 ARG A CA 1
ATOM 1708 C C . ARG A 1 216 ? -9.225 16.879 12.343 1.00 87.31 216 ARG A C 1
ATOM 1710 O O . ARG A 1 216 ? -9.645 16.821 13.498 1.00 87.31 216 ARG A O 1
ATOM 1717 N N . ILE A 1 217 ? -7.939 17.083 12.054 1.00 86.50 217 ILE A N 1
ATOM 1718 C CA . ILE A 1 217 ? -6.936 17.419 13.071 1.00 86.50 217 ILE A CA 1
ATOM 1719 C C . ILE A 1 217 ? -7.240 18.800 13.654 1.00 86.50 217 ILE A C 1
ATOM 1721 O O . ILE A 1 217 ? -7.254 18.933 14.876 1.00 86.50 217 ILE A O 1
ATOM 1725 N N . ALA A 1 218 ? -7.546 19.790 12.810 1.00 87.75 218 ALA A N 1
ATOM 1726 C CA . ALA A 1 218 ? -7.927 21.132 13.248 1.00 87.75 218 ALA A CA 1
ATOM 1727 C C . ALA A 1 218 ? -9.217 21.128 14.090 1.00 87.75 218 ALA A C 1
ATOM 1729 O O . ALA A 1 218 ? -9.313 21.858 15.070 1.00 87.75 218 ALA A O 1
ATOM 1730 N N . ALA A 1 219 ? -10.172 20.256 13.757 1.00 89.38 219 ALA A N 1
ATOM 1731 C CA . ALA A 1 219 ? -11.417 20.071 14.504 1.00 89.38 219 ALA A CA 1
ATOM 1732 C C . ALA A 1 219 ? -11.283 19.188 15.765 1.00 89.38 219 ALA A C 1
ATOM 1734 O O . ALA A 1 219 ? -12.265 18.990 16.476 1.00 89.38 219 ALA A O 1
ATOM 1735 N N . GLY A 1 220 ? -10.112 18.597 16.035 1.00 83.44 220 GLY A N 1
ATOM 1736 C CA . GLY A 1 220 ? -9.907 17.690 17.173 1.00 83.44 220 GLY A CA 1
ATOM 1737 C C . GLY A 1 220 ? -10.588 16.314 17.054 1.00 83.44 220 GLY A C 1
ATOM 1738 O O . GLY A 1 220 ? -10.552 15.536 18.003 1.00 83.44 220 GLY A O 1
ATOM 1739 N N . ALA A 1 221 ? -11.165 15.973 15.896 1.00 81.81 221 ALA A N 1
ATOM 1740 C CA . ALA A 1 221 ? -11.905 14.727 15.640 1.00 81.81 221 ALA A CA 1
ATOM 1741 C C . ALA A 1 221 ? -11.089 13.669 14.853 1.00 81.81 221 ALA A C 1
ATOM 1743 O O . ALA A 1 221 ? -11.637 12.747 14.232 1.00 81.81 221 ALA A O 1
ATOM 1744 N N . ALA A 1 222 ? -9.763 13.818 14.809 1.00 77.00 222 ALA A N 1
ATOM 1745 C CA . ALA A 1 222 ? -8.875 12.911 14.087 1.00 77.00 222 ALA A CA 1
ATOM 1746 C C . ALA A 1 222 ? -8.599 11.622 14.877 1.00 77.00 222 ALA A C 1
ATOM 1748 O O . ALA A 1 222 ? -8.139 11.662 16.019 1.00 77.00 222 ALA A O 1
ATOM 1749 N N . HIS A 1 223 ? -8.809 10.473 14.233 1.00 78.75 223 HIS A N 1
ATOM 1750 C CA . HIS A 1 223 ? -8.375 9.180 14.763 1.00 78.75 223 HIS A CA 1
ATOM 1751 C C . HIS A 1 223 ? -6.846 9.019 14.667 1.00 78.75 223 HIS A C 1
ATOM 1753 O O . HIS A 1 223 ? -6.223 9.615 13.780 1.00 78.75 223 HIS A O 1
ATOM 1759 N N . PRO A 1 224 ? -6.227 8.218 15.556 1.00 77.50 224 PRO A N 1
ATOM 1760 C CA . PRO A 1 224 ? -4.801 7.919 15.475 1.00 77.50 224 PRO A CA 1
ATOM 1761 C C . PRO A 1 224 ? -4.485 7.203 14.156 1.00 77.50 224 PRO A C 1
ATOM 1763 O O . PRO A 1 224 ? -5.045 6.153 13.856 1.00 77.50 224 PRO A O 1
ATOM 1766 N N . CYS A 1 225 ? -3.598 7.796 13.360 1.00 81.19 225 CYS A N 1
ATOM 1767 C CA . CYS A 1 225 ? -3.168 7.286 12.059 1.00 81.19 225 CYS A CA 1
ATOM 1768 C C . CYS A 1 225 ? -1.732 7.737 11.766 1.00 81.19 225 CYS A C 1
ATOM 1770 O O . CYS A 1 225 ? -1.235 8.694 12.366 1.00 81.19 225 CYS A O 1
ATOM 1772 N N . ILE A 1 226 ? -1.066 7.063 10.829 1.00 82.69 226 ILE A N 1
ATOM 1773 C CA . ILE A 1 226 ? 0.343 7.292 10.489 1.00 82.69 226 ILE A CA 1
ATOM 1774 C C . ILE A 1 226 ? 0.560 8.732 10.016 1.00 82.69 226 ILE A C 1
ATOM 1776 O O . ILE A 1 226 ? 1.408 9.427 10.575 1.00 82.69 226 ILE A O 1
ATOM 1780 N N . ALA A 1 227 ? -0.225 9.217 9.045 1.00 79.81 227 ALA A N 1
ATOM 1781 C CA . ALA A 1 227 ? -0.074 10.588 8.559 1.00 79.81 227 ALA A CA 1
ATOM 1782 C C . ALA A 1 227 ? -0.423 11.618 9.643 1.00 79.81 227 ALA A C 1
ATOM 1784 O O . ALA A 1 227 ? 0.222 12.658 9.727 1.00 79.81 227 ALA A O 1
ATOM 1785 N N . GLY A 1 228 ? -1.390 11.316 10.514 1.00 80.81 228 GLY A N 1
ATOM 1786 C CA . GLY A 1 228 ? -1.735 12.181 11.641 1.00 80.81 228 GLY A CA 1
ATOM 1787 C C . GLY A 1 228 ? -0.602 12.300 12.661 1.00 80.81 228 GLY A C 1
ATOM 1788 O O . GLY A 1 228 ? -0.339 13.395 13.148 1.00 80.81 228 GLY A O 1
ATOM 1789 N N . ASN A 1 229 ? 0.099 11.202 12.947 1.00 79.12 229 ASN A N 1
ATOM 1790 C CA . ASN A 1 229 ? 1.263 11.207 13.834 1.00 79.12 229 ASN A CA 1
ATOM 1791 C C . ASN A 1 229 ? 2.431 11.979 13.210 1.00 79.12 229 ASN A C 1
ATOM 1793 O O . ASN A 1 229 ? 3.030 12.804 13.886 1.00 79.12 229 ASN A O 1
ATOM 1797 N N . VAL A 1 230 ? 2.686 11.792 11.910 1.00 76.88 230 VAL A N 1
ATOM 1798 C CA . VAL A 1 230 ? 3.713 12.548 11.168 1.00 76.88 230 VAL A CA 1
ATOM 1799 C C . VAL A 1 230 ? 3.402 14.049 11.131 1.00 76.88 230 VAL A C 1
ATOM 1801 O O . VAL A 1 230 ? 4.303 14.861 11.285 1.00 76.88 230 VAL A O 1
ATOM 1804 N N . LEU A 1 231 ? 2.135 14.441 10.964 1.00 74.88 231 LEU A N 1
ATOM 1805 C CA . LEU A 1 231 ? 1.727 15.853 10.956 1.00 74.88 231 LEU A CA 1
ATOM 1806 C C . LEU A 1 231 ? 1.845 16.531 12.329 1.00 74.88 231 LEU A C 1
ATOM 1808 O O . LEU A 1 231 ? 2.040 17.746 12.395 1.00 74.88 231 LEU A O 1
ATOM 1812 N N . LYS A 1 232 ? 1.686 15.758 13.408 1.00 71.81 232 LYS A N 1
ATOM 1813 C CA . LYS A 1 232 ? 1.805 16.227 14.795 1.00 71.81 232 LYS A CA 1
ATOM 1814 C C . LYS A 1 232 ? 3.251 16.235 15.292 1.00 71.81 232 LYS A C 1
ATOM 1816 O O . LYS A 1 232 ? 3.542 16.958 16.239 1.00 71.81 232 LYS A O 1
ATOM 1821 N N . ASP A 1 233 ? 4.126 15.445 14.676 1.00 69.25 233 ASP A N 1
ATOM 1822 C CA . ASP A 1 233 ? 5.533 15.342 15.041 1.00 69.25 233 ASP A CA 1
ATOM 1823 C C . ASP A 1 233 ? 6.352 16.495 14.414 1.00 69.25 233 ASP A C 1
ATOM 1825 O O . ASP A 1 233 ? 6.465 16.584 13.185 1.00 69.25 233 ASP A O 1
ATOM 1829 N N . PRO A 1 234 ? 6.928 17.400 15.229 1.00 56.97 234 PRO A N 1
ATOM 1830 C CA . PRO A 1 234 ? 7.737 18.508 14.736 1.00 56.97 234 PRO A CA 1
ATOM 1831 C C . PRO A 1 234 ? 9.035 18.061 14.038 1.00 56.97 234 PRO A C 1
ATOM 1833 O O . PRO A 1 234 ? 9.531 18.813 13.200 1.00 56.97 234 PRO A O 1
ATOM 1836 N N . GLU A 1 235 ? 9.562 16.858 14.310 1.00 53.47 235 GLU A N 1
ATOM 1837 C CA . GLU A 1 235 ? 10.761 16.322 13.639 1.00 53.47 235 GLU A CA 1
ATOM 1838 C C . GLU A 1 235 ? 10.451 15.625 12.303 1.00 53.47 235 GLU A C 1
ATOM 1840 O O . GLU A 1 235 ? 11.329 15.496 11.444 1.00 53.47 235 GLU A O 1
ATOM 1845 N N . ALA A 1 236 ? 9.205 15.181 12.101 1.00 51.19 236 ALA A N 1
ATOM 1846 C CA . ALA A 1 236 ? 8.786 14.443 10.908 1.00 51.19 236 ALA A CA 1
ATOM 1847 C C . ALA A 1 236 ? 8.305 15.345 9.757 1.00 51.19 236 ALA A C 1
ATOM 1849 O O . ALA A 1 236 ? 8.046 14.843 8.657 1.00 51.19 236 ALA A O 1
ATOM 1850 N N . ARG A 1 237 ? 8.218 16.668 9.971 1.00 47.09 237 ARG A N 1
ATOM 1851 C CA . ARG A 1 237 ? 8.046 17.642 8.886 1.00 47.09 237 ARG A CA 1
ATOM 1852 C C . ARG A 1 237 ? 9.249 17.541 7.955 1.00 47.09 237 ARG A C 1
ATOM 1854 O O . ARG A 1 237 ? 10.327 18.057 8.240 1.00 47.09 237 ARG A O 1
ATOM 1861 N N . LEU A 1 238 ? 9.059 16.840 6.839 1.00 47.16 238 LEU A N 1
ATOM 1862 C CA . LEU A 1 238 ? 9.984 16.875 5.718 1.00 47.16 238 LEU A CA 1
ATOM 1863 C C . LEU A 1 238 ? 10.215 18.349 5.392 1.00 47.16 238 LEU A C 1
ATOM 1865 O O . LEU A 1 238 ? 9.251 19.064 5.126 1.00 47.16 238 LEU A O 1
ATOM 1869 N N . ALA A 1 239 ? 11.467 18.799 5.502 1.00 33.19 239 ALA A N 1
ATOM 1870 C CA . ALA A 1 239 ? 11.856 20.125 5.053 1.00 33.19 239 ALA A CA 1
ATOM 1871 C C . ALA A 1 239 ? 11.309 20.291 3.634 1.00 33.19 239 ALA A C 1
ATOM 1873 O O . ALA A 1 239 ? 11.618 19.471 2.768 1.00 33.19 239 ALA A O 1
ATOM 1874 N N . GLU A 1 240 ? 10.429 21.272 3.449 1.00 28.75 240 GLU A N 1
ATOM 1875 C CA . GLU A 1 240 ? 9.933 21.646 2.134 1.00 28.75 240 GLU A CA 1
ATOM 1876 C C . GLU A 1 240 ? 11.159 22.004 1.288 1.00 28.75 240 GLU A C 1
ATOM 1878 O O . GLU A 1 240 ? 11.866 22.972 1.571 1.00 28.75 240 GLU A O 1
ATOM 1883 N N . SER A 1 241 ? 11.462 21.150 0.315 1.00 26.36 241 SER A N 1
ATOM 1884 C CA . SER A 1 241 ? 12.457 21.378 -0.730 1.00 26.36 241 SER A CA 1
ATOM 1885 C C . SER A 1 241 ? 11.804 21.144 -2.074 1.00 26.36 241 SER A C 1
ATOM 1887 O O . SER A 1 241 ? 11.228 20.035 -2.214 1.00 26.36 241 SER A O 1
#

Secondary structure (DSSP, 8-state):
---PPBPP-BTTTBTHHHH-S-HHHHHHHHHHHH-SEEEEE-SS-EEEEETTEEEE-HHHHHHHHHHHT---TTTS---HHHHHHHHHHHHHTSHHHHHHHHHHHHHHHHHHHHHHHHHHTTT----HHHHHHHHHHHHHHHHHHS----S-TT-HHHHHHHHHHHHHHHHH-TTT-HHHH-HHHHT-TTSHHHHHHHHHHHHHHHHHHHHHHHHHHHTT-PPP-HHHHHHH-TTTS----

Radius of gyration: 21.79 Å; chains: 1; bounding box: 62×46×49 Å

InterPro domains:
  IPR001128 Cytochrome P450 [PF00067] (8-217)
  IPR036396 Cytochrome P450 superfamily [G3DSA:1.10.630.10] (1-240)
  IPR036396 Cytochrome P450 superfamily [SSF48264] (3-221)
  IPR050364 Cytochrome P450 monooxygenase, fungi [PTHR46300] (68-235)

pLDDT: mean 72.03, std 14.91, range [26.36, 91.62]

Foldseek 3Di:
DPDFAEAAQDPFATCVVQCALPNLVSLLVVCVVRNQWHWYDFPQFIWIDGNVDTRTDLSLLQLLCVLLVPDDLVRDDDDPLSVLVVVLVCVCPDPVNVVVCVVVLVVLVCVLVVVVVVVVVVVDDDDSVLSVLQSVVQSVLCAAQVDGDPDDSPDPVSVVVVVLVVVLCCSPDPSNPPVSRGVVSSPDPPPSPSSVVSVVVVVVVVVVSLVVSVVCVVVVNGDDHSNNVLVVDPVSPDPDD

Sequence (241 aa):
MKNLPELPGVPISRSLLLLGKHHERNCARLAKTYGDVFQVVCRTAQGTVDQESISTDLAAQDVVSETQGVYTLGTSPWNESVKRVRKAAATALNRQAVQTYLPFIDLESTSSLNELAQQAKRGSDIDPNGYLQRFSLNISLTLNYGIRIQGGVHDQTLNGVVAVWRELANIRGVAHGWQDNILLLRLWPGYKKNAIRFRARRDEYILRFFDALKERIAAGAAHPCIAGNVLKDPEARLAES